Protein AF-0000000080436301 (afdb_homodimer)

Organism: Mucor circinelloides f. circinelloides (strain 1006PhL) (NCBI:txid1220926)

Nearest PDB structures (foldseek):
  4o32-assembly1_A  TM=7.829E-01  e=8.584E-05  Plasmodium falciparum 3D7
  1xw9-assembly3_C  TM=6.840E-01  e=8.956E-04  Drosophila melanogaster
  7bzk-assembly1_B  TM=7.041E-01  e=1.432E-03  Arabidopsis thaliana
  2o85-assembly1_A  TM=6.878E-01  e=1.339E-03  Staphylococcus aureus
  7c3f-assembly4_L  TM=7.065E-01  e=7.147E-03  Arabidopsis thaliana

Structure (mmCIF, N/CA/C/O backbone):
data_AF-0000000080436301-model_v1
#
loop_
_entity.id
_entity.type
_entity.pdbx_description
1 polymer 'Glutaredoxin-like protein'
#
loop_
_atom_site.group_PDB
_atom_site.id
_atom_site.type_symbol
_atom_site.label_atom_id
_atom_site.label_alt_id
_atom_site.label_comp_id
_atom_site.label_asym_id
_atom_site.label_entity_id
_atom_site.label_seq_id
_atom_site.pdbx_PDB_ins_code
_atom_site.Cartn_x
_atom_site.Cartn_y
_atom_site.Cartn_z
_atom_site.occupancy
_atom_site.B_iso_or_equiv
_atom_site.auth_seq_id
_atom_site.auth_comp_id
_atom_site.auth_asym_id
_atom_site.auth_atom_id
_atom_site.pdbx_PDB_model_num
ATOM 1 N N . MET A 1 1 ? -0.88 -33.781 -21.375 1 46.75 1 MET A N 1
ATOM 2 C CA . MET A 1 1 ? -0.543 -32.438 -21.828 1 46.75 1 MET A CA 1
ATOM 3 C C . MET A 1 1 ? 0.581 -31.828 -20.984 1 46.75 1 MET A C 1
ATOM 5 O O . MET A 1 1 ? 0.568 -31.938 -19.766 1 46.75 1 MET A O 1
ATOM 9 N N . ALA A 1 2 ? 1.812 -31.609 -21.328 1 56.5 2 ALA A N 1
ATOM 10 C CA . ALA A 1 2 ? 3.004 -31.234 -20.578 1 56.5 2 ALA A CA 1
ATOM 11 C C . ALA A 1 2 ? 2.762 -29.953 -19.766 1 56.5 2 ALA A C 1
ATOM 13 O O . ALA A 1 2 ? 2.43 -28.906 -20.328 1 56.5 2 ALA A O 1
ATOM 14 N N . THR A 1 3 ? 2.279 -30.047 -18.562 1 76 3 THR A N 1
ATOM 15 C CA . THR A 1 3 ? 1.944 -28.859 -17.797 1 76 3 THR A CA 1
ATOM 16 C C . THR A 1 3 ? 3.172 -27.969 -17.609 1 76 3 THR A C 1
ATOM 18 O O . THR A 1 3 ? 4.285 -28.469 -17.438 1 76 3 THR A O 1
ATOM 21 N N . ARG A 1 4 ? 3.084 -26.828 -18.234 1 88.88 4 ARG A N 1
ATOM 22 C CA . ARG A 1 4 ? 4.168 -25.859 -18.125 1 88.88 4 ARG A CA 1
ATOM 23 C C . ARG A 1 4 ? 4.512 -25.594 -16.656 1 88.88 4 ARG A C 1
ATOM 25 O O . ARG A 1 4 ? 3.621 -25.547 -15.805 1 88.88 4 ARG A O 1
ATOM 32 N N . LYS A 1 5 ? 5.781 -25.625 -16.453 1 93.81 5 LYS A N 1
ATOM 33 C CA . LYS A 1 5 ? 6.227 -25.359 -15.086 1 93.81 5 LYS A CA 1
ATOM 34 C C . LYS A 1 5 ? 5.887 -23.938 -14.656 1 93.81 5 LYS A C 1
ATOM 36 O O . LYS A 1 5 ? 6.094 -22.984 -15.414 1 93.81 5 LYS A O 1
ATOM 41 N N . VAL A 1 6 ? 5.352 -23.781 -13.523 1 97.38 6 VAL A N 1
ATOM 42 C CA . VAL A 1 6 ? 4.965 -22.484 -12.977 1 97.38 6 VAL A CA 1
ATOM 43 C C . VAL A 1 6 ? 5.898 -22.109 -11.82 1 97.38 6 VAL A C 1
ATOM 45 O O . VAL A 1 6 ? 6.121 -22.922 -10.914 1 97.38 6 VAL A O 1
ATOM 48 N N . ALA A 1 7 ? 6.488 -20.953 -11.898 1 98.44 7 ALA A N 1
ATOM 49 C CA . ALA A 1 7 ? 7.289 -20.375 -10.82 1 98.44 7 ALA A CA 1
ATOM 50 C C . ALA A 1 7 ? 6.711 -19.031 -10.367 1 98.44 7 ALA A C 1
ATOM 52 O O . ALA A 1 7 ? 6.504 -18.141 -11.188 1 98.44 7 ALA A O 1
ATOM 53 N N . LEU A 1 8 ? 6.477 -18.938 -9.062 1 98.5 8 LEU A N 1
ATOM 54 C CA . LEU A 1 8 ? 5.926 -17.703 -8.516 1 98.5 8 LEU A CA 1
ATOM 55 C C . LEU A 1 8 ? 6.973 -16.969 -7.684 1 98.5 8 LEU A C 1
ATOM 57 O O . LEU A 1 8 ? 7.77 -17.594 -6.98 1 98.5 8 LEU A O 1
ATOM 61 N N . THR A 1 9 ? 7.004 -15.695 -7.828 1 98.62 9 THR A N 1
ATOM 62 C CA . THR A 1 9 ? 7.781 -14.82 -6.961 1 98.62 9 THR A CA 1
ATOM 63 C C . THR A 1 9 ? 6.875 -13.812 -6.254 1 98.62 9 THR A C 1
ATOM 65 O O . THR A 1 9 ? 6.188 -13.023 -6.906 1 98.62 9 THR A O 1
ATOM 68 N N . LEU A 1 10 ? 6.887 -13.914 -4.977 1 98.44 10 LEU A N 1
ATOM 69 C CA . LEU A 1 10 ? 6.117 -12.977 -4.164 1 98.44 10 LEU A CA 1
ATOM 70 C C . LEU A 1 10 ? 7.02 -11.883 -3.594 1 98.44 10 LEU A C 1
ATOM 72 O O . LEU A 1 10 ? 7.957 -12.18 -2.85 1 98.44 10 LEU A O 1
ATOM 76 N N . PHE A 1 11 ? 6.816 -10.711 -4.023 1 98 11 PHE A N 1
ATOM 77 C CA . PHE A 1 11 ? 7.41 -9.555 -3.361 1 98 11 PHE A CA 1
ATOM 78 C C . PHE A 1 11 ? 6.582 -9.141 -2.152 1 98 11 PHE A C 1
ATOM 80 O O . PHE A 1 11 ? 5.418 -8.758 -2.293 1 98 11 PHE A O 1
ATOM 87 N N . SER A 1 12 ? 7.184 -9.227 -1.041 1 95.94 12 SER A N 1
ATOM 88 C CA . SER A 1 12 ? 6.445 -9.125 0.214 1 95.94 12 SER A CA 1
ATOM 89 C C . SER A 1 12 ? 7.203 -8.281 1.234 1 95.94 12 SER A C 1
ATOM 91 O O . SER A 1 12 ? 8.258 -7.727 0.926 1 95.94 12 SER A O 1
ATOM 93 N N . SER A 1 13 ? 6.5 -8.062 2.346 1 91.06 13 SER A N 1
ATOM 94 C CA . SER A 1 13 ? 7.07 -7.402 3.516 1 91.06 13 SER A CA 1
ATOM 95 C C . SER A 1 13 ? 6.648 -8.102 4.805 1 91.06 13 SER A C 1
ATOM 97 O O . SER A 1 13 ? 5.492 -8.5 4.949 1 91.06 13 SER A O 1
ATOM 99 N N . SER A 1 14 ? 7.598 -8.219 5.742 1 87.75 14 SER A N 1
ATOM 100 C CA . SER A 1 14 ? 7.297 -8.867 7.016 1 87.75 14 SER A CA 1
ATOM 101 C C . SER A 1 14 ? 6.441 -7.969 7.902 1 87.75 14 SER A C 1
ATOM 103 O O . SER A 1 14 ? 5.852 -8.43 8.883 1 87.75 14 SER A O 1
ATOM 105 N N . THR A 1 15 ? 6.32 -6.773 7.512 1 83.5 15 THR A N 1
ATOM 106 C CA . THR A 1 15 ? 5.648 -5.801 8.367 1 83.5 15 THR A CA 1
ATOM 107 C C . THR A 1 15 ? 4.309 -5.387 7.77 1 83.5 15 THR A C 1
ATOM 109 O O . THR A 1 15 ? 3.799 -4.305 8.062 1 83.5 15 THR A O 1
ATOM 112 N N . CYS A 1 16 ? 3.797 -6.137 6.891 1 88.5 16 CYS A N 1
ATOM 113 C CA . CYS A 1 16 ? 2.521 -5.812 6.266 1 88.5 16 CYS A CA 1
ATOM 114 C C . CYS A 1 16 ? 1.543 -6.973 6.383 1 88.5 16 CYS A C 1
ATOM 116 O O . CYS A 1 16 ? 1.87 -8.102 6.02 1 88.5 16 CYS A O 1
ATOM 118 N N . SER A 1 17 ? 0.333 -6.73 6.805 1 88.62 17 SER A N 1
ATOM 119 C CA . SER A 1 17 ? -0.675 -7.766 7.02 1 88.62 17 SER A CA 1
ATOM 120 C C . SER A 1 17 ? -1.177 -8.336 5.695 1 88.62 17 SER A C 1
ATOM 122 O O . SER A 1 17 ? -1.439 -9.531 5.59 1 88.62 17 SER A O 1
ATOM 124 N N . LEU A 1 18 ? -1.376 -7.488 4.691 1 90.81 18 LEU A N 1
ATOM 125 C CA . LEU A 1 18 ? -1.787 -7.953 3.371 1 90.81 18 LEU A CA 1
ATOM 126 C C . LEU A 1 18 ? -0.781 -8.953 2.809 1 90.81 18 LEU A C 1
ATOM 128 O O . LEU A 1 18 ? -1.164 -9.906 2.135 1 90.81 18 LEU A O 1
ATOM 132 N N . CYS A 1 19 ? 0.434 -8.648 3.096 1 94.94 19 CYS A N 1
ATOM 133 C CA . CYS A 1 19 ? 1.491 -9.547 2.641 1 94.94 19 CYS A CA 1
ATOM 134 C C . CYS A 1 19 ? 1.397 -10.898 3.338 1 94.94 19 CYS A C 1
ATOM 136 O O . CYS A 1 19 ? 1.582 -11.938 2.709 1 94.94 19 CYS A O 1
ATOM 138 N N . THR A 1 20 ? 1.163 -10.891 4.598 1 94.38 20 THR A N 1
ATOM 139 C CA . THR A 1 20 ? 0.99 -12.125 5.348 1 94.38 20 THR A CA 1
ATOM 140 C C . THR A 1 20 ? -0.183 -12.938 4.797 1 94.38 20 THR A C 1
ATOM 142 O O . THR A 1 20 ? -0.055 -14.133 4.551 1 94.38 20 THR A O 1
ATOM 145 N N . THR A 1 21 ? -1.222 -12.266 4.574 1 94.94 21 THR A N 1
ATOM 146 C CA . THR A 1 21 ? -2.412 -12.922 4.039 1 94.94 21 THR A CA 1
ATOM 147 C C . THR A 1 21 ? -2.139 -13.484 2.648 1 94.94 21 THR A C 1
ATOM 149 O O . THR A 1 21 ? -2.518 -14.617 2.35 1 94.94 21 THR A O 1
ATOM 152 N N . ALA A 1 22 ? -1.509 -12.68 1.85 1 97 22 ALA A N 1
ATOM 153 C CA . ALA A 1 22 ? -1.176 -13.117 0.498 1 97 22 ALA A CA 1
ATOM 154 C C . ALA A 1 22 ? -0.327 -14.383 0.527 1 97 22 ALA A C 1
ATOM 156 O O . ALA A 1 22 ? -0.599 -15.344 -0.205 1 97 22 ALA A O 1
ATOM 157 N N . ARG A 1 23 ? 0.663 -14.359 1.379 1 97.56 23 ARG A N 1
ATOM 158 C CA . ARG A 1 23 ? 1.529 -15.523 1.504 1 97.56 23 ARG A CA 1
ATOM 159 C C . ARG A 1 23 ? 0.732 -16.75 1.922 1 97.56 23 ARG A C 1
ATOM 161 O O . ARG A 1 23 ? 0.913 -17.844 1.36 1 97.56 23 ARG A O 1
ATOM 168 N N . GLU A 1 24 ? -0.118 -16.609 2.84 1 98 24 GLU A N 1
ATOM 169 C CA . GLU A 1 24 ? -0.949 -17.719 3.307 1 98 2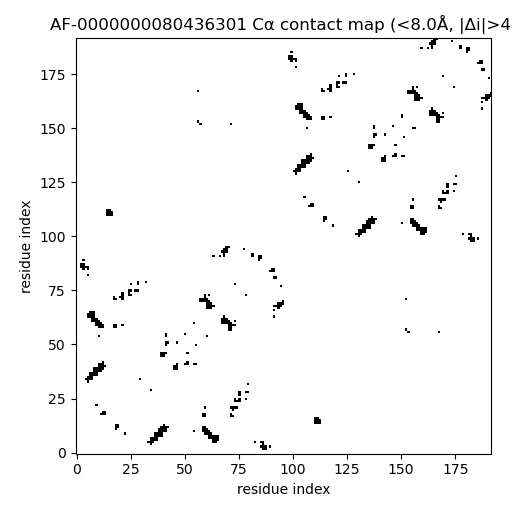4 GLU A CA 1
ATOM 170 C C . GLU A 1 24 ? -1.825 -18.266 2.184 1 98 24 GLU A C 1
ATOM 172 O O . GLU A 1 24 ? -1.957 -19.469 2.027 1 98 24 GLU A O 1
ATOM 177 N N . ASN A 1 25 ? -2.426 -17.359 1.439 1 98.25 25 ASN A N 1
ATOM 178 C CA . ASN A 1 25 ? -3.248 -17.766 0.307 1 98.25 25 ASN A CA 1
ATOM 179 C C . ASN A 1 25 ? -2.439 -18.562 -0.718 1 98.25 25 ASN A C 1
ATOM 181 O O . ASN A 1 25 ? -2.904 -19.578 -1.228 1 98.25 25 ASN A O 1
ATOM 185 N N . ILE A 1 26 ? -1.287 -18.094 -1.017 1 98.56 26 ILE A N 1
ATOM 186 C CA . ILE A 1 26 ? -0.432 -18.734 -2.006 1 98.56 26 ILE A CA 1
ATOM 187 C C . ILE A 1 26 ? -0.062 -20.141 -1.53 1 98.56 26 ILE A C 1
ATOM 189 O O . ILE A 1 26 ? -0.088 -21.094 -2.312 1 98.56 26 ILE A O 1
ATOM 193 N N . LEU A 1 27 ? 0.244 -20.266 -0.274 1 98.44 27 LEU A N 1
ATOM 194 C CA . LEU A 1 27 ? 0.614 -21.562 0.286 1 98.44 27 LEU A CA 1
ATOM 195 C C . LEU A 1 27 ? -0.565 -22.516 0.251 1 98.44 27 LEU A C 1
ATOM 197 O O . LEU A 1 27 ? -0.387 -23.719 0.006 1 98.44 27 LEU A O 1
ATOM 201 N N . ARG A 1 28 ? -1.698 -22 0.465 1 98.5 28 ARG A N 1
ATOM 202 C CA . ARG A 1 28 ? -2.887 -22.844 0.357 1 98.5 28 ARG A CA 1
ATOM 203 C C . ARG A 1 28 ? -3.09 -23.312 -1.076 1 98.5 28 ARG A C 1
ATOM 205 O O . ARG A 1 28 ? -3.463 -24.469 -1.303 1 98.5 28 ARG A O 1
ATOM 212 N N . VAL A 1 29 ? -2.898 -22.422 -1.994 1 98.38 29 VAL A N 1
ATOM 213 C CA . VAL A 1 29 ? -3.021 -22.781 -3.404 1 98.38 29 VAL A CA 1
ATOM 214 C C . VAL A 1 29 ? -1.988 -23.844 -3.762 1 98.38 29 VAL A C 1
ATOM 216 O O . VAL A 1 29 ? -2.268 -24.75 -4.551 1 98.38 29 VAL A O 1
ATOM 219 N N . GLN A 1 30 ? -0.812 -23.688 -3.152 1 97.81 30 GLN A N 1
ATOM 220 C CA . GLN A 1 30 ? 0.275 -24.625 -3.432 1 97.81 30 GLN A CA 1
ATOM 221 C C . GLN A 1 30 ? -0.121 -26.047 -3.07 1 97.81 30 GLN A C 1
ATOM 223 O O . GLN A 1 30 ? 0.417 -27 -3.629 1 97.81 30 GLN A O 1
ATOM 228 N N . GLN A 1 31 ? -1.076 -26.219 -2.236 1 97.56 31 GLN A N 1
ATOM 229 C CA . GLN A 1 31 ? -1.581 -27.531 -1.846 1 97.56 31 GLN A CA 1
ATOM 230 C C . GLN A 1 31 ? -2.506 -28.109 -2.916 1 97.56 31 GLN A C 1
ATOM 232 O O . GLN A 1 31 ? -2.775 -29.312 -2.93 1 97.56 31 GLN A O 1
ATOM 237 N N . LYS A 1 32 ? -2.957 -27.297 -3.781 1 96.38 32 LYS A N 1
ATOM 238 C CA . LYS A 1 32 ? -3.943 -27.703 -4.781 1 96.38 32 LYS A CA 1
ATOM 239 C C . LYS A 1 32 ? -3.299 -27.859 -6.156 1 96.38 32 LYS A C 1
ATOM 241 O O . LYS A 1 32 ? -3.707 -28.703 -6.945 1 96.38 32 LYS A O 1
ATOM 246 N N . VAL A 1 33 ? -2.375 -26.938 -6.434 1 95.44 33 VAL A N 1
ATOM 247 C CA . VAL A 1 33 ? -1.686 -26.938 -7.719 1 95.44 33 VAL A CA 1
ATOM 248 C C . VAL A 1 33 ? -0.184 -26.766 -7.5 1 95.44 33 VAL A C 1
ATOM 250 O O . VAL A 1 33 ? 0.243 -25.938 -6.688 1 95.44 33 VAL A O 1
ATOM 253 N N . PRO A 1 34 ? 0.594 -27.484 -8.219 1 94.69 34 PRO A N 1
ATOM 254 C CA . PRO A 1 34 ? 2.045 -27.453 -8.016 1 94.69 34 PRO A CA 1
ATOM 255 C C . PRO A 1 34 ? 2.699 -26.219 -8.625 1 94.69 34 PRO A C 1
ATOM 257 O O . PRO A 1 34 ? 2.355 -25.828 -9.742 1 94.69 34 PRO A O 1
ATOM 260 N N . PHE A 1 35 ? 3.609 -25.609 -7.906 1 98 35 PHE A N 1
ATOM 261 C CA . PHE A 1 35 ? 4.48 -24.547 -8.391 1 98 35 PHE A CA 1
ATOM 262 C C . PHE A 1 35 ? 5.617 -24.297 -7.406 1 98 35 PHE A C 1
ATOM 264 O O . PHE A 1 35 ? 5.547 -24.703 -6.246 1 98 35 PHE A O 1
ATOM 271 N N . SER A 1 36 ? 6.691 -23.703 -7.926 1 98.19 36 SER A N 1
ATOM 272 C CA . SER A 1 36 ? 7.738 -23.203 -7.035 1 98.19 36 SER A CA 1
ATOM 273 C C . SER A 1 36 ? 7.441 -21.797 -6.551 1 98.19 36 SER A C 1
ATOM 275 O O . SER A 1 36 ? 6.77 -21.031 -7.242 1 98.19 36 SER A O 1
ATOM 277 N N . LEU A 1 37 ? 7.883 -21.516 -5.348 1 98.56 37 LEU A N 1
ATOM 278 C CA . LEU A 1 37 ? 7.629 -20.203 -4.754 1 98.56 37 LEU A CA 1
ATOM 279 C C . LEU A 1 37 ? 8.914 -19.609 -4.191 1 98.56 37 LEU A C 1
ATOM 281 O O . LEU A 1 37 ? 9.641 -20.281 -3.451 1 98.56 37 LEU A O 1
ATOM 285 N N . LYS A 1 38 ? 9.18 -18.453 -4.617 1 98.19 38 LYS A N 1
ATOM 286 C CA . LYS A 1 38 ? 10.203 -17.609 -4.023 1 98.19 38 LYS A CA 1
ATOM 287 C C . LYS A 1 38 ? 9.586 -16.375 -3.373 1 98.19 38 LYS A C 1
ATOM 289 O O . LYS A 1 38 ? 8.711 -15.727 -3.953 1 98.19 38 LYS A O 1
ATOM 294 N N . VAL A 1 39 ? 10 -16.062 -2.145 1 97.75 39 VAL A N 1
ATOM 295 C CA . VAL A 1 39 ? 9.508 -14.883 -1.447 1 97.75 39 VAL A CA 1
ATOM 296 C C . VAL A 1 39 ? 10.656 -13.891 -1.231 1 97.75 39 VAL A C 1
ATOM 298 O O . VAL A 1 39 ? 11.703 -14.258 -0.698 1 97.75 39 VAL A O 1
ATOM 301 N N . LEU A 1 40 ? 10.438 -12.758 -1.71 1 97.19 40 LEU A N 1
ATOM 302 C CA . LEU A 1 40 ? 11.422 -11.703 -1.541 1 97.19 40 LEU A CA 1
ATOM 303 C C . LEU A 1 40 ? 10.875 -10.586 -0.66 1 97.19 40 LEU A C 1
ATOM 305 O O . LEU A 1 40 ? 9.812 -10.023 -0.946 1 97.19 40 LEU A O 1
ATOM 309 N N . ASP A 1 41 ? 11.602 -10.328 0.381 1 96.38 41 ASP A N 1
ATOM 310 C CA . ASP A 1 41 ? 11.266 -9.18 1.218 1 96.38 41 ASP A CA 1
ATOM 311 C C . ASP A 1 41 ? 11.789 -7.883 0.606 1 96.38 41 ASP A C 1
ATOM 313 O O . ASP A 1 41 ? 12.992 -7.738 0.393 1 96.38 41 ASP A O 1
ATOM 317 N N . ILE A 1 42 ? 10.938 -6.969 0.396 1 94.44 42 ILE A N 1
ATOM 318 C CA . ILE A 1 42 ? 11.266 -5.766 -0.358 1 94.44 42 ILE A CA 1
ATOM 319 C C . ILE A 1 42 ? 12.258 -4.918 0.434 1 94.44 42 ILE A C 1
ATOM 321 O O . ILE A 1 42 ? 12.922 -4.039 -0.126 1 94.44 42 ILE A O 1
ATOM 325 N N . HIS A 1 43 ? 12.375 -5.152 1.801 1 91.56 43 HIS A N 1
ATOM 326 C CA . HIS A 1 43 ? 13.234 -4.328 2.637 1 91.56 43 HIS A CA 1
ATOM 327 C C . HIS A 1 43 ? 14.594 -4.988 2.844 1 91.56 43 HIS A C 1
ATOM 329 O O . HIS A 1 43 ? 15.492 -4.398 3.457 1 91.56 43 HIS A O 1
ATOM 335 N N . LYS A 1 44 ? 14.727 -6.164 2.322 1 94.12 44 LYS A N 1
ATOM 336 C CA . LYS A 1 44 ? 15.969 -6.898 2.543 1 94.12 44 LYS A CA 1
ATOM 337 C C . LYS A 1 44 ? 16.859 -6.871 1.298 1 94.12 44 LYS A C 1
ATOM 339 O O . LYS A 1 44 ? 16.359 -6.66 0.187 1 94.12 44 LYS A O 1
ATOM 344 N N . GLU A 1 45 ? 18.062 -7.184 1.507 1 92.88 45 GLU A N 1
ATOM 345 C CA . GLU A 1 45 ? 19.062 -7.129 0.445 1 92.88 45 GLU A CA 1
ATOM 346 C C . GLU A 1 45 ? 18.797 -8.188 -0.62 1 92.88 45 GLU A C 1
ATOM 348 O O . GLU A 1 45 ? 19.234 -8.039 -1.769 1 92.88 45 GLU A O 1
ATOM 353 N N . GLU A 1 46 ? 18.094 -9.172 -0.264 1 92.88 46 GLU A N 1
ATOM 354 C CA . GLU A 1 46 ? 17.812 -10.25 -1.207 1 92.88 46 GLU A CA 1
ATOM 355 C C . GLU A 1 46 ? 16.922 -9.766 -2.348 1 92.88 46 GLU A C 1
ATOM 357 O O . GLU A 1 46 ? 16.875 -10.383 -3.416 1 92.88 46 GLU A O 1
ATOM 362 N N . CYS A 1 47 ? 16.203 -8.727 -2.17 1 94.5 47 CYS A N 1
ATOM 363 C CA . CYS A 1 47 ? 15.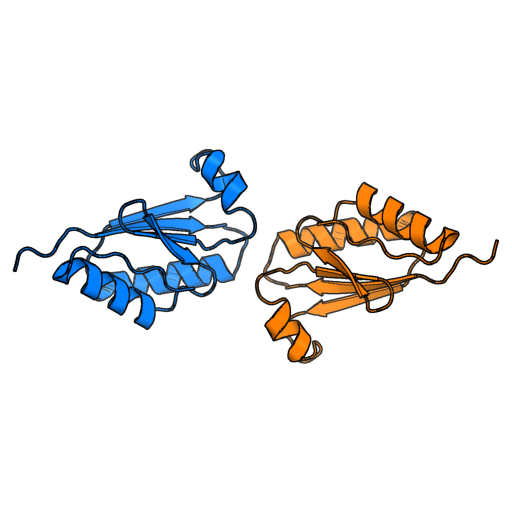375 -8.148 -3.221 1 94.5 47 CYS A CA 1
ATOM 364 C C . CYS A 1 47 ? 16.156 -7.117 -4.031 1 94.5 47 CYS A C 1
ATOM 366 O O . CYS A 1 47 ? 16.688 -6.156 -3.477 1 94.5 47 CYS A O 1
ATOM 368 N N . PRO A 1 48 ? 16.188 -7.379 -5.297 1 95 48 PRO A N 1
ATOM 369 C CA . PRO A 1 48 ? 16.859 -6.391 -6.141 1 95 48 PRO A CA 1
ATOM 370 C C . PRO A 1 48 ? 16.266 -4.988 -5.996 1 95 48 PRO A C 1
ATOM 372 O O . PRO A 1 48 ? 15.055 -4.84 -5.863 1 95 48 PRO A O 1
ATOM 375 N N . LYS A 1 49 ? 17.125 -3.959 -6.031 1 94.62 49 LYS A N 1
ATOM 376 C CA . LYS A 1 49 ? 16.75 -2.564 -5.816 1 94.62 49 LYS A CA 1
ATOM 377 C C . LYS A 1 49 ? 15.664 -2.127 -6.797 1 94.62 49 LYS A C 1
ATOM 379 O O . LYS A 1 49 ? 14.766 -1.368 -6.434 1 94.62 49 LYS A O 1
ATOM 384 N N . GLU A 1 50 ? 15.789 -2.598 -7.965 1 95.31 50 GLU A N 1
ATOM 385 C CA . GLU A 1 50 ? 14.82 -2.232 -9 1 95.31 50 GLU A CA 1
ATOM 386 C C . GLU A 1 50 ? 13.406 -2.631 -8.594 1 95.31 50 GLU A C 1
ATOM 388 O O . GLU A 1 50 ? 12.453 -1.889 -8.844 1 95.31 50 GLU A O 1
ATOM 393 N N . PHE A 1 51 ? 13.219 -3.773 -7.992 1 94.75 51 PHE A N 1
ATOM 394 C CA . PHE A 1 51 ? 11.906 -4.246 -7.559 1 94.75 51 PHE A CA 1
ATOM 395 C C . PHE A 1 51 ? 11.453 -3.512 -6.305 1 94.75 51 PHE A C 1
ATOM 397 O O . PHE A 1 51 ? 10.266 -3.219 -6.148 1 94.75 51 PHE A O 1
ATOM 404 N N . ARG A 1 52 ? 12.438 -3.25 -5.496 1 93.94 52 ARG A N 1
ATOM 405 C CA . ARG A 1 52 ? 12.109 -2.488 -4.293 1 93.94 52 ARG A CA 1
ATOM 406 C C . ARG A 1 52 ? 11.484 -1.146 -4.645 1 93.94 52 ARG A C 1
ATOM 408 O O . ARG A 1 52 ? 10.414 -0.802 -4.137 1 93.94 52 ARG A O 1
ATOM 415 N N . ASP A 1 53 ? 12.172 -0.445 -5.52 1 93.31 53 ASP A N 1
ATOM 416 C CA . ASP A 1 53 ? 11.695 0.877 -5.91 1 93.31 53 ASP A CA 1
ATOM 417 C C . ASP A 1 53 ? 10.328 0.79 -6.586 1 93.31 53 ASP A C 1
ATOM 419 O O . ASP A 1 53 ? 9.469 1.645 -6.363 1 93.31 53 ASP A O 1
ATOM 423 N N . LYS A 1 54 ? 10.141 -0.254 -7.273 1 95.38 54 LYS A N 1
ATOM 424 C CA . LYS A 1 54 ? 8.93 -0.412 -8.07 1 95.38 54 LYS A CA 1
ATOM 425 C C . LYS A 1 54 ? 7.75 -0.851 -7.207 1 95.38 54 LYS A C 1
ATOM 427 O O . LYS A 1 54 ? 6.617 -0.416 -7.422 1 95.38 54 LYS A O 1
ATOM 432 N N . TYR A 1 55 ? 8.031 -1.657 -6.164 1 95.94 55 TYR A N 1
ATOM 433 C CA . TYR A 1 55 ? 6.93 -2.363 -5.52 1 95.94 55 TYR A CA 1
ATOM 434 C C . TYR A 1 55 ? 6.777 -1.925 -4.066 1 95.94 55 TYR A C 1
ATOM 436 O O . TYR A 1 55 ? 5.895 -2.412 -3.354 1 95.94 55 TYR A O 1
ATOM 444 N N . ILE A 1 56 ? 7.492 -0.934 -3.652 1 91.69 56 ILE A N 1
ATOM 445 C CA . ILE A 1 56 ? 7.594 -0.584 -2.24 1 91.69 56 ILE A CA 1
ATOM 446 C C . ILE A 1 56 ? 6.219 -0.179 -1.709 1 91.69 56 ILE A C 1
ATOM 448 O O . ILE A 1 56 ? 5.898 -0.435 -0.547 1 91.69 56 ILE A O 1
ATOM 452 N 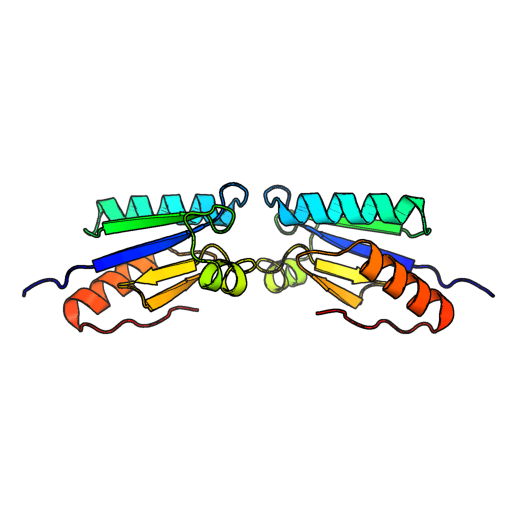N . PHE A 1 57 ? 5.375 0.281 -2.531 1 91.88 57 PHE A N 1
ATOM 453 C CA . PHE A 1 57 ? 4.086 0.756 -2.043 1 91.88 57 PHE A CA 1
ATOM 454 C C . PHE A 1 57 ? 2.967 -0.18 -2.475 1 91.88 57 PHE A C 1
ATOM 456 O O . PHE A 1 57 ? 1.819 -0.021 -2.053 1 91.88 57 PHE A O 1
ATOM 463 N N . ASP A 1 58 ? 3.352 -1.225 -3.221 1 94.06 58 ASP A N 1
ATOM 464 C CA . ASP A 1 58 ? 2.299 -2.006 -3.863 1 94.06 58 ASP A CA 1
ATOM 465 C C . ASP A 1 58 ? 2.266 -3.432 -3.32 1 94.06 58 ASP A C 1
ATOM 467 O O . ASP A 1 58 ? 1.376 -4.215 -3.666 1 94.06 58 ASP A O 1
ATOM 471 N N . VAL A 1 59 ? 3.172 -3.75 -2.467 1 94.56 59 VAL A N 1
ATOM 472 C CA . VAL A 1 59 ? 3.232 -5.117 -1.958 1 94.56 59 VAL A CA 1
ATOM 473 C C . VAL A 1 59 ? 1.961 -5.434 -1.175 1 94.56 59 VAL A C 1
ATOM 475 O O . VAL A 1 59 ? 1.371 -4.547 -0.552 1 94.56 59 VAL A O 1
ATOM 478 N N . PRO A 1 60 ? 1.614 -6.695 -1.322 1 96.81 60 PRO A N 1
ATOM 479 C CA . PRO A 1 60 ? 2.248 -7.832 -1.999 1 96.81 60 PRO A CA 1
ATOM 480 C C . PRO A 1 60 ? 2.094 -7.773 -3.518 1 96.81 60 PRO A C 1
ATOM 482 O O . PRO A 1 60 ? 1.045 -7.363 -4.02 1 96.81 60 PRO A O 1
ATOM 485 N N . VAL A 1 61 ? 3.168 -8.18 -4.223 1 97.94 61 VAL A N 1
ATOM 486 C CA . VAL A 1 61 ? 3.172 -8.289 -5.676 1 97.94 61 VAL A CA 1
ATOM 487 C C . VAL A 1 61 ? 3.572 -9.703 -6.09 1 97.94 61 VAL A C 1
ATOM 489 O O . VAL A 1 61 ? 4.496 -10.281 -5.516 1 97.94 61 VAL A O 1
ATOM 492 N N . LEU A 1 62 ? 2.881 -10.219 -7.047 1 98.56 62 LEU A N 1
ATOM 493 C CA . LEU A 1 62 ? 3.121 -11.594 -7.465 1 98.56 62 LEU A CA 1
ATOM 494 C C . LEU A 1 62 ? 3.512 -11.656 -8.938 1 98.56 62 LEU A C 1
ATOM 496 O O . LEU A 1 62 ? 2.812 -11.102 -9.797 1 98.56 62 LEU A O 1
ATOM 500 N N . HIS A 1 63 ? 4.574 -12.266 -9.172 1 98.38 63 HIS A N 1
ATOM 501 C CA . HIS A 1 63 ? 5.016 -12.594 -10.523 1 98.38 63 HIS A CA 1
ATOM 502 C C . HIS A 1 63 ? 4.797 -14.07 -10.828 1 98.38 63 HIS A C 1
ATOM 504 O O . HIS A 1 63 ? 4.898 -14.914 -9.938 1 98.38 63 HIS A O 1
ATOM 510 N N . MET A 1 64 ? 4.52 -14.344 -12.023 1 98.19 64 MET A N 1
ATOM 511 C CA . MET A 1 64 ? 4.52 -15.695 -12.555 1 98.19 64 MET A CA 1
ATOM 512 C C . MET A 1 64 ? 5.527 -15.836 -13.688 1 98.19 64 MET A C 1
ATOM 514 O O . MET A 1 64 ? 5.445 -15.125 -14.688 1 98.19 64 MET A O 1
ATOM 518 N N . ASN A 1 65 ? 6.531 -16.703 -13.422 1 97.5 65 ASN A N 1
ATOM 519 C CA . ASN A 1 65 ? 7.609 -16.891 -14.391 1 97.5 65 ASN A CA 1
ATOM 520 C C . ASN A 1 65 ? 8.234 -15.555 -14.789 1 97.5 65 ASN A C 1
ATOM 522 O O . ASN A 1 65 ? 8.398 -15.266 -15.977 1 97.5 65 ASN A O 1
ATOM 526 N N . ASP A 1 66 ? 8.461 -14.742 -13.812 1 96.56 66 ASP A N 1
ATOM 527 C CA . ASP A 1 66 ? 9.227 -13.5 -13.875 1 96.56 66 ASP A CA 1
ATOM 528 C C . ASP A 1 66 ? 8.422 -12.391 -14.539 1 96.56 66 ASP A C 1
ATOM 530 O O . ASP A 1 66 ? 8.984 -11.359 -14.93 1 96.56 66 ASP A O 1
ATOM 534 N N . LYS A 1 67 ? 7.133 -12.617 -14.641 1 96.94 67 LYS A N 1
ATOM 535 C CA . LYS A 1 67 ? 6.242 -11.594 -15.18 1 96.94 67 LYS A CA 1
ATOM 536 C C . LYS A 1 67 ? 5.18 -11.195 -14.156 1 96.94 67 LYS A C 1
ATOM 538 O O . LYS A 1 67 ? 4.645 -12.047 -13.445 1 96.94 67 LYS A O 1
ATOM 543 N N . PHE A 1 68 ? 4.906 -9.945 -14.18 1 97.81 68 PHE A N 1
ATOM 544 C CA . PHE A 1 68 ? 3.875 -9.445 -13.273 1 97.81 68 PHE A CA 1
ATOM 545 C C . PHE A 1 68 ? 2.553 -10.164 -13.516 1 97.81 68 PHE A C 1
ATOM 547 O O . PHE A 1 68 ? 2.115 -10.312 -14.656 1 97.81 68 PHE A O 1
ATOM 554 N N . LEU A 1 69 ? 1.917 -10.586 -12.383 1 98.19 69 LEU A N 1
ATOM 555 C CA . LEU A 1 69 ? 0.633 -11.273 -12.477 1 98.19 69 LEU A CA 1
ATOM 556 C C . LEU A 1 69 ? -0.462 -10.484 -11.773 1 98.19 69 LEU A C 1
ATOM 558 O O . LEU A 1 69 ? -1.479 -10.141 -12.383 1 98.19 69 LEU A O 1
ATOM 562 N N . MET A 1 70 ? -0.296 -10.234 -10.469 1 97.88 70 MET A N 1
ATOM 563 C CA . MET A 1 70 ? -1.272 -9.492 -9.672 1 97.88 70 MET A CA 1
ATOM 564 C C . MET A 1 70 ? -0.635 -8.938 -8.406 1 97.88 70 MET A C 1
ATOM 566 O O . MET A 1 70 ? 0.531 -9.211 -8.117 1 97.88 70 MET A O 1
ATOM 570 N N . GLN A 1 71 ? -1.443 -8.039 -7.68 1 96.94 71 GLN A N 1
ATOM 571 C CA . GLN A 1 71 ? -0.92 -7.426 -6.465 1 96.94 71 GLN A CA 1
ATOM 572 C C . GLN A 1 71 ? -2.033 -7.176 -5.449 1 96.94 71 GLN A C 1
ATOM 574 O O . GLN A 1 71 ? -3.213 -7.363 -5.758 1 96.94 71 GLN A O 1
ATOM 579 N N . HIS A 1 72 ? -1.672 -6.918 -4.199 1 93.88 72 HIS A N 1
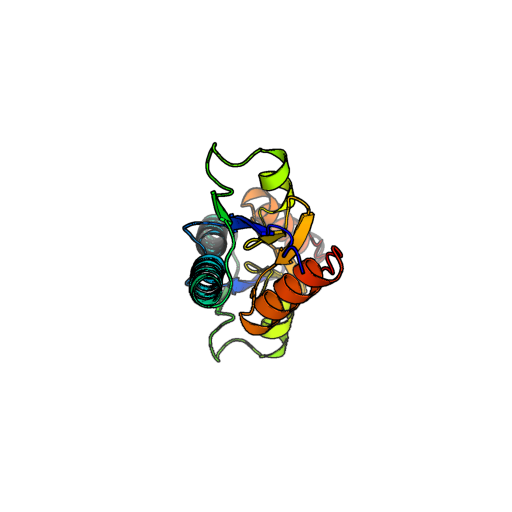ATOM 580 C CA . HIS A 1 72 ? -2.539 -6.535 -3.09 1 93.88 72 HIS A CA 1
ATOM 581 C C . HIS A 1 72 ? -3.285 -7.742 -2.531 1 93.88 72 HIS A C 1
ATOM 583 O O . HIS A 1 72 ? -2.783 -8.43 -1.641 1 93.88 72 HIS A O 1
ATOM 589 N N . ARG A 1 73 ? -4.449 -8.195 -2.791 1 90.56 73 ARG A N 1
ATOM 590 C CA . ARG A 1 73 ? -5.289 -9.203 -2.158 1 90.56 73 ARG A CA 1
ATOM 591 C C . ARG A 1 73 ? -4.914 -10.609 -2.627 1 90.56 73 ARG A C 1
ATOM 593 O O . ARG A 1 73 ? -5.031 -11.57 -1.871 1 90.56 73 ARG A O 1
ATOM 600 N N . ILE A 1 74 ? -4.305 -10.984 -3.609 1 96.25 74 ILE A N 1
ATOM 601 C CA . ILE A 1 74 ? -3.941 -12.258 -4.234 1 96.25 74 ILE A CA 1
ATOM 602 C C . ILE A 1 74 ? -4.93 -13.344 -3.805 1 96.25 74 ILE A C 1
ATOM 604 O O . ILE A 1 74 ? -4.574 -14.242 -3.045 1 96.25 74 ILE A O 1
ATOM 608 N N . PRO A 1 75 ? -6.148 -13.273 -4.398 1 96.94 75 PRO A N 1
ATOM 609 C CA . PRO A 1 75 ? -7.156 -14.273 -4.035 1 96.94 75 PRO A CA 1
ATOM 610 C C . PRO A 1 75 ? -6.801 -15.672 -4.52 1 96.94 75 PRO A C 1
ATOM 612 O O . PRO A 1 75 ? -6.262 -15.836 -5.617 1 96.94 75 PRO A O 1
ATOM 615 N N . GLU A 1 76 ? -7.219 -16.641 -3.734 1 97.81 76 GLU A N 1
ATOM 616 C CA . GLU A 1 76 ? -6.883 -18.031 -4.059 1 97.81 76 GLU A CA 1
ATOM 617 C C . GLU A 1 76 ? -7.473 -18.438 -5.402 1 97.81 76 GLU A C 1
ATOM 619 O O . GLU A 1 76 ? -6.773 -19 -6.254 1 97.81 76 GLU A O 1
ATOM 624 N N . GLU A 1 77 ? -8.727 -18.141 -5.566 1 97 77 GLU A N 1
ATOM 625 C CA . GLU A 1 77 ? -9.422 -18.578 -6.773 1 97 77 GLU A CA 1
ATOM 626 C C . GLU A 1 77 ? -8.82 -17.922 -8.016 1 97 77 GLU A C 1
ATOM 628 O O . GLU A 1 77 ? -8.633 -18.578 -9.039 1 97 77 GLU A O 1
ATOM 633 N N . SER A 1 78 ? -8.539 -16.656 -7.934 1 97.12 78 SER A N 1
ATOM 634 C CA . SER A 1 78 ? -7.926 -15.945 -9.055 1 97.12 78 SER A CA 1
ATOM 635 C C . SER A 1 78 ? -6.555 -16.516 -9.391 1 97.12 78 SER A C 1
ATOM 637 O O . SER A 1 78 ? -6.195 -16.641 -10.562 1 97.12 78 SER A O 1
ATOM 639 N N . LEU A 1 79 ? -5.805 -16.891 -8.375 1 97.81 79 LEU A N 1
ATOM 640 C CA . LEU A 1 79 ? -4.473 -17.438 -8.578 1 97.81 79 LEU A CA 1
ATOM 641 C C . LEU A 1 79 ? -4.551 -18.812 -9.227 1 97.81 79 LEU A C 1
ATOM 643 O O . LEU A 1 79 ? -3.811 -19.109 -10.164 1 97.81 79 LEU A O 1
ATOM 647 N N . ILE A 1 80 ? -5.473 -19.641 -8.773 1 97.19 80 ILE A N 1
ATOM 648 C CA . ILE A 1 80 ? -5.652 -20.984 -9.336 1 97.19 80 ILE A CA 1
ATOM 649 C C . ILE A 1 80 ? -6.02 -20.875 -10.82 1 97.19 80 ILE A C 1
ATOM 651 O O . ILE A 1 80 ? -5.445 -21.562 -11.656 1 97.19 80 ILE A O 1
ATOM 655 N N . GLU A 1 81 ? -6.922 -19.922 -11.055 1 96.62 81 GLU A N 1
ATOM 656 C CA . GLU A 1 81 ? -7.344 -19.719 -12.438 1 96.62 81 GLU A CA 1
ATOM 657 C C . GLU A 1 81 ? -6.18 -19.266 -13.312 1 96.62 81 GLU A C 1
ATOM 659 O O . GLU A 1 81 ? -6.023 -19.719 -14.445 1 96.62 81 GLU A O 1
ATOM 664 N N . ALA A 1 82 ? -5.434 -18.391 -12.82 1 97.06 82 ALA A N 1
ATOM 665 C CA . ALA A 1 82 ? -4.289 -17.859 -13.562 1 97.06 82 ALA A CA 1
ATOM 666 C C . ALA A 1 82 ? -3.275 -18.969 -13.852 1 97.06 82 ALA A C 1
ATOM 668 O O . ALA A 1 82 ? -2.723 -19.047 -14.953 1 97.06 82 ALA A O 1
ATOM 669 N N . ILE A 1 83 ? -3.004 -19.844 -12.859 1 96.75 83 ILE A N 1
ATOM 670 C CA . ILE A 1 83 ? -2.041 -20.922 -13.016 1 96.75 83 ILE A CA 1
ATOM 671 C C . ILE A 1 83 ? -2.543 -21.922 -14.055 1 96.75 83 ILE A C 1
ATOM 673 O O . ILE A 1 83 ? -1.794 -22.312 -14.953 1 96.75 83 ILE A O 1
ATOM 677 N N . LYS A 1 84 ? -3.824 -22.203 -13.961 1 95.06 84 LYS A N 1
ATOM 678 C CA . LYS A 1 84 ? -4.402 -23.156 -14.906 1 95.06 84 LYS A CA 1
ATOM 679 C C . LYS A 1 84 ? -4.359 -22.609 -16.328 1 95.06 84 LYS A C 1
ATOM 681 O O . LYS A 1 84 ? -4.059 -23.344 -17.266 1 95.06 84 LYS A O 1
ATOM 686 N N . LEU A 1 85 ? -4.707 -21.375 -16.438 1 95 85 LEU A N 1
ATOM 687 C CA . LEU A 1 85 ? -4.648 -20.734 -17.75 1 95 85 LEU A CA 1
ATOM 688 C C . LEU A 1 85 ? -3.24 -20.812 -18.328 1 95 85 LEU A C 1
ATOM 690 O O . LEU A 1 85 ? -3.061 -21.141 -19.5 1 95 85 LEU A O 1
ATOM 694 N N . PHE A 1 86 ? -2.27 -20.516 -17.562 1 96.25 86 PHE A N 1
ATOM 695 C CA . PHE A 1 86 ? -0.88 -20.531 -18.016 1 96.25 86 PHE A CA 1
ATOM 696 C C . PHE A 1 86 ? -0.465 -21.953 -18.406 1 96.25 86 PHE A C 1
ATOM 698 O O . PHE A 1 86 ? 0.184 -22.141 -19.438 1 96.25 86 PHE A O 1
ATOM 705 N N . GLU A 1 87 ? -0.86 -22.891 -17.578 1 94.31 87 GLU A N 1
ATOM 706 C CA . GLU A 1 87 ? -0.488 -24.266 -17.844 1 94.31 87 GLU A CA 1
ATOM 707 C C . GLU A 1 87 ? -1.063 -24.75 -19.172 1 94.31 87 GLU A C 1
ATOM 709 O O . GLU A 1 87 ? -0.408 -25.484 -19.922 1 94.31 87 GLU A O 1
ATOM 714 N N . SER A 1 88 ? -2.201 -24.25 -19.453 1 93.56 88 SER A N 1
ATOM 715 C CA . SER A 1 88 ? -2.891 -24.719 -20.656 1 93.56 88 SER A CA 1
ATOM 716 C C . SER A 1 88 ? -2.502 -23.906 -21.875 1 93.56 88 SER A C 1
ATOM 718 O O . SER A 1 88 ? -2.398 -24.453 -22.984 1 93.56 88 SER A O 1
ATOM 720 N N . THR A 1 89 ? -2.244 -22.609 -21.781 1 94.44 89 THR A N 1
ATOM 721 C CA . THR A 1 89 ? -2.123 -21.75 -22.953 1 94.44 89 THR A CA 1
ATOM 722 C C . THR A 1 89 ? -0.723 -21.141 -23.031 1 94.44 89 THR A C 1
ATOM 724 O O . THR A 1 89 ? -0.305 -20.672 -24.094 1 94.44 89 THR A O 1
ATOM 727 N N . GLY A 1 90 ? -0.023 -21.094 -21.844 1 94.25 90 GLY A N 1
ATOM 728 C CA . GLY A 1 90 ? 1.264 -20.422 -21.797 1 94.25 90 GLY A CA 1
ATOM 729 C C . GLY A 1 90 ? 1.143 -18.922 -21.641 1 94.25 90 GLY A C 1
ATOM 730 O O . GLY A 1 90 ? 2.148 -18.203 -21.641 1 94.25 90 GLY A O 1
ATOM 731 N N . LYS A 1 91 ? -0.096 -18.516 -21.531 1 94 91 LYS A N 1
ATOM 732 C CA . LYS A 1 91 ? -0.324 -17.062 -21.438 1 94 91 LYS A CA 1
ATOM 733 C C . LYS A 1 91 ? -0.498 -16.625 -20 1 94 91 LYS A C 1
ATOM 735 O O . LYS A 1 91 ? -1.126 -17.328 -19.203 1 94 91 LYS A O 1
ATOM 740 N N . ILE A 1 92 ? 0.147 -15.492 -19.656 1 95.19 92 ILE A N 1
ATOM 741 C CA . ILE A 1 92 ? -0.036 -14.836 -18.375 1 95.19 92 ILE A CA 1
ATOM 742 C C . ILE A 1 92 ? -0.966 -13.633 -18.531 1 95.19 92 ILE A C 1
ATOM 744 O O . ILE A 1 92 ? -0.647 -12.688 -19.25 1 95.19 92 ILE A O 1
ATOM 748 N N . ASN A 1 93 ? -2.072 -13.711 -17.828 1 92.62 93 ASN A N 1
ATOM 749 C CA . ASN A 1 93 ? -3.043 -12.625 -17.859 1 92.62 93 ASN A CA 1
ATOM 750 C C . ASN A 1 93 ? -3.092 -11.867 -16.547 1 92.62 93 ASN A C 1
ATOM 752 O O . ASN A 1 93 ? -3.715 -12.328 -15.586 1 92.62 93 ASN A O 1
ATOM 756 N N . PRO A 1 94 ? -2.434 -10.633 -16.562 1 90.62 94 PRO A N 1
ATOM 757 C CA . PRO A 1 94 ? -2.441 -9.898 -15.297 1 90.62 94 PRO A CA 1
ATOM 758 C C . PRO A 1 94 ? -3.854 -9.578 -14.812 1 90.62 94 PRO A C 1
ATOM 760 O O . PRO A 1 94 ? -4.742 -9.297 -15.617 1 90.62 94 PRO A O 1
ATOM 763 N N . LYS A 1 95 ? -4.035 -9.883 -13.555 1 72.19 95 LYS A N 1
ATOM 764 C CA . LYS A 1 95 ? -5.336 -9.648 -12.938 1 72.19 95 LYS A CA 1
ATOM 765 C C . LYS A 1 95 ? -5.297 -8.43 -12.023 1 72.19 95 LYS A C 1
ATOM 767 O O . LYS A 1 95 ? -4.535 -8.398 -11.062 1 72.19 95 LYS A O 1
ATOM 772 N N . TYR A 1 96 ? -5.633 -7.141 -12.445 1 63.59 96 TYR A N 1
ATOM 773 C CA . TYR A 1 96 ? -5.668 -5.973 -11.57 1 63.59 96 TYR A CA 1
ATOM 774 C C . TYR A 1 96 ? -7.098 -5.48 -11.383 1 63.59 96 TYR A C 1
ATOM 776 O O . TYR A 1 96 ? -7.953 -5.688 -12.242 1 63.59 96 TYR A O 1
ATOM 784 N N . MET B 1 1 ? -0.549 37.625 11.578 1 46.91 1 MET B N 1
ATOM 785 C CA . MET B 1 1 ? -1.218 37.031 10.43 1 46.91 1 MET B CA 1
ATOM 786 C C . MET B 1 1 ? -2.08 35.844 10.859 1 46.91 1 MET B C 1
ATOM 788 O O . MET B 1 1 ? -1.654 35.031 11.664 1 46.91 1 MET B O 1
ATOM 792 N N . ALA B 1 2 ? -3.381 35.781 10.891 1 56.22 2 ALA B N 1
ATOM 793 C CA . ALA B 1 2 ? -4.301 34.781 11.445 1 56.22 2 ALA B CA 1
ATOM 794 C C . ALA B 1 2 ? -3.994 33.375 10.922 1 56.22 2 ALA B C 1
ATOM 796 O O . ALA B 1 2 ? -4 33.156 9.711 1 56.22 2 ALA B O 1
ATOM 797 N N . THR B 1 3 ? -3.141 32.625 11.57 1 75.38 3 THR B N 1
ATOM 798 C CA . THR B 1 3 ? -2.762 31.328 11.055 1 75.38 3 THR B CA 1
ATOM 799 C C . THR B 1 3 ? -3.988 30.438 10.898 1 75.38 3 THR B C 1
ATOM 801 O O . THR B 1 3 ? -4.895 30.469 11.734 1 75.38 3 THR B O 1
ATOM 804 N N . ARG B 1 4 ? -4.285 30.141 9.648 1 88.62 4 ARG B N 1
ATOM 805 C CA . ARG B 1 4 ? -5.41 29.266 9.352 1 88.62 4 ARG B CA 1
ATOM 806 C C . ARG B 1 4 ? -5.301 27.953 10.141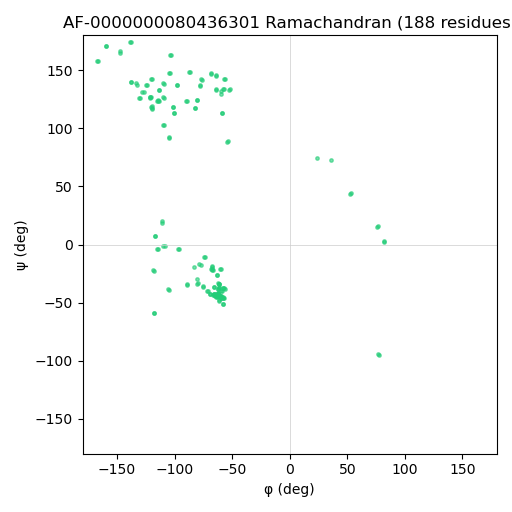 1 88.62 4 ARG B C 1
ATOM 808 O O . ARG B 1 4 ? -4.203 27.422 10.32 1 88.62 4 ARG B O 1
ATOM 815 N N . LYS B 1 5 ? -6.418 27.656 10.703 1 93.81 5 LYS B N 1
ATOM 816 C CA . LYS B 1 5 ? -6.434 26.406 11.469 1 93.81 5 LYS B CA 1
ATOM 817 C C . LYS B 1 5 ? -6.199 25.203 10.555 1 93.81 5 LYS B C 1
ATOM 819 O O . LYS B 1 5 ? -6.781 25.109 9.477 1 93.81 5 LYS B O 1
ATOM 824 N N . VAL B 1 6 ? -5.363 24.328 10.945 1 97.38 6 VAL B N 1
ATOM 825 C CA . VAL B 1 6 ? -5.027 23.141 10.188 1 97.38 6 VAL B CA 1
ATOM 826 C C . VAL B 1 6 ? -5.594 21.906 10.891 1 97.38 6 VAL B C 1
ATOM 828 O O . VAL B 1 6 ? -5.391 21.719 12.094 1 97.38 6 VAL B O 1
ATOM 831 N N . ALA B 1 7 ? -6.34 21.109 10.172 1 98.44 7 ALA B N 1
ATOM 832 C CA . ALA B 1 7 ? -6.832 19.812 10.641 1 98.44 7 ALA B CA 1
ATOM 833 C C . ALA B 1 7 ? -6.352 18.688 9.734 1 98.44 7 ALA B C 1
ATOM 835 O O . ALA B 1 7 ? -6.551 18.734 8.516 1 98.44 7 ALA B O 1
ATOM 836 N N . LEU B 1 8 ? -5.73 17.703 10.367 1 98.56 8 LEU B N 1
ATOM 837 C CA . LEU B 1 8 ? -5.23 16.562 9.609 1 98.56 8 LEU B CA 1
ATOM 838 C C . LEU B 1 8 ? -6.055 15.305 9.891 1 98.56 8 LEU B C 1
ATOM 840 O O . LEU B 1 8 ? -6.473 15.086 11.031 1 98.56 8 LEU B O 1
ATOM 844 N N . THR B 1 9 ? -6.328 14.586 8.883 1 98.69 9 THR B N 1
ATOM 845 C CA . THR B 1 9 ? -6.91 13.25 9 1 98.69 9 THR B CA 1
ATOM 846 C C . THR B 1 9 ? -5.984 12.203 8.391 1 98.69 9 THR B C 1
ATOM 848 O O . THR B 1 9 ? -5.668 12.266 7.195 1 98.69 9 THR B O 1
ATOM 851 N N . LEU B 1 10 ? -5.574 11.312 9.211 1 98.5 10 LEU B N 1
ATOM 852 C CA . LEU B 1 10 ? -4.738 10.203 8.758 1 98.5 10 LEU B CA 1
ATOM 853 C C . LEU B 1 10 ? -5.566 8.938 8.578 1 98.5 10 LEU B C 1
ATOM 855 O O . LEU B 1 10 ? -6.164 8.438 9.539 1 98.5 10 LEU B O 1
ATOM 859 N N . PHE B 1 11 ? -5.684 8.516 7.387 1 98 11 PHE B N 1
ATOM 860 C CA . PHE B 1 11 ? -6.203 7.184 7.117 1 98 11 PHE B CA 1
ATOM 861 C C . PHE B 1 11 ? -5.105 6.137 7.27 1 98 11 PHE B C 1
ATOM 863 O O . PHE B 1 11 ? -4.117 6.148 6.531 1 98 11 PHE B O 1
ATOM 870 N N . SER B 1 12 ? -5.309 5.277 8.188 1 96.06 12 SER B N 1
ATOM 871 C CA . SER B 1 12 ? -4.242 4.391 8.633 1 96.06 12 SER B CA 1
ATOM 872 C C . SER B 1 12 ? -4.754 2.971 8.844 1 96.06 12 SER B C 1
ATOM 874 O O . SER B 1 12 ? -5.922 2.68 8.578 1 96.06 12 SER B O 1
ATOM 876 N N . SER B 1 13 ? -3.783 2.109 9.125 1 91.25 13 SER B N 1
ATOM 877 C CA . SER B 1 13 ? -4.051 0.726 9.508 1 91.25 13 SER B CA 1
ATOM 878 C C . SER B 1 13 ? -3.146 0.288 10.656 1 91.25 13 SER B C 1
ATOM 880 O O . SER B 1 13 ? -1.958 0.614 10.68 1 91.25 13 SER B O 1
ATOM 882 N N . SER B 1 14 ? -3.719 -0.478 11.609 1 87.81 14 SER B N 1
ATOM 883 C CA . SER B 1 14 ? -2.939 -0.959 12.75 1 87.81 14 SER B CA 1
ATOM 884 C C . SER B 1 14 ? -1.997 -2.084 12.336 1 87.81 14 SER B C 1
ATOM 886 O O . SER B 1 14 ? -1.07 -2.426 13.07 1 87.81 14 SER B O 1
ATOM 888 N N . THR B 1 15 ? -2.184 -2.555 11.18 1 83.62 15 THR B N 1
ATOM 889 C CA . THR B 1 15 ? -1.428 -3.727 10.75 1 83.62 15 THR B CA 1
ATOM 890 C C . THR B 1 15 ? -0.423 -3.357 9.664 1 83.62 15 THR B C 1
ATOM 892 O O . THR B 1 15 ? -0.033 -4.207 8.859 1 83.62 15 THR B O 1
ATOM 895 N N . CYS B 1 16 ? -0.085 -2.152 9.547 1 88.69 16 CYS B N 1
ATOM 896 C CA . CYS B 1 16 ? 0.865 -1.716 8.531 1 88.69 16 CYS B CA 1
ATOM 897 C C . CYS B 1 16 ? 1.987 -0.891 9.148 1 88.69 16 CYS B C 1
ATOM 899 O O . CYS B 1 16 ? 1.729 0.077 9.867 1 88.69 16 CYS B O 1
ATOM 901 N N . SER B 1 17 ? 3.215 -1.175 8.844 1 88.5 17 SER B N 1
ATOM 902 C CA . SER B 1 17 ? 4.379 -0.505 9.414 1 88.5 17 SER B CA 1
ATOM 903 C C . SER B 1 17 ? 4.516 0.917 8.883 1 88.5 17 SER B C 1
ATOM 905 O O . SER B 1 17 ? 4.902 1.827 9.617 1 88.5 17 SER B O 1
ATOM 907 N N . LEU B 1 18 ? 4.258 1.114 7.586 1 90.75 18 LEU B N 1
ATOM 908 C CA . LEU B 1 18 ? 4.293 2.451 7.004 1 90.75 18 LEU B CA 1
ATOM 909 C C . LEU B 1 18 ? 3.322 3.383 7.723 1 90.75 18 LEU B C 1
ATOM 911 O O . LEU B 1 18 ? 3.611 4.566 7.902 1 90.75 18 LEU B O 1
ATOM 915 N N . CYS B 1 19 ? 2.234 2.785 8.062 1 95 19 CYS B N 1
ATOM 916 C CA . CYS B 1 19 ? 1.234 3.562 8.781 1 95 19 CYS B CA 1
ATOM 917 C C . CYS B 1 19 ? 1.742 3.953 10.164 1 95 19 CYS B C 1
ATOM 919 O O . CYS B 1 19 ? 1.533 5.082 10.609 1 95 19 CYS B O 1
ATOM 921 N N . THR B 1 20 ? 2.352 3.055 10.828 1 94.38 20 THR B N 1
ATOM 922 C CA . THR B 1 20 ? 2.934 3.342 12.133 1 94.38 20 THR B CA 1
ATOM 923 C C . THR B 1 20 ? 3.984 4.445 12.031 1 94.38 20 THR B C 1
ATOM 925 O O . THR B 1 20 ? 3.971 5.398 12.805 1 94.38 20 THR B O 1
ATOM 928 N N . THR B 1 21 ? 4.785 4.32 11.086 1 94.88 21 THR B N 1
ATOM 929 C CA . THR B 1 21 ? 5.832 5.312 10.867 1 94.88 21 THR B CA 1
ATOM 930 C C . THR B 1 21 ? 5.23 6.676 10.539 1 94.88 21 THR B C 1
ATOM 932 O O . THR B 1 21 ? 5.66 7.699 11.078 1 94.88 21 THR B O 1
ATOM 935 N N . ALA B 1 22 ? 4.266 6.637 9.664 1 97 22 ALA B N 1
ATOM 936 C CA . ALA B 1 22 ? 3.598 7.879 9.281 1 97 22 ALA B CA 1
ATOM 937 C C . ALA B 1 22 ? 2.998 8.57 10.5 1 97 22 ALA B C 1
ATOM 939 O O . ALA B 1 22 ? 3.166 9.781 10.68 1 97 22 ALA B O 1
ATOM 940 N N . ARG B 1 23 ? 2.338 7.793 11.297 1 97.62 23 ARG B N 1
ATOM 941 C CA . ARG B 1 23 ? 1.735 8.352 12.508 1 97.62 23 ARG B CA 1
ATOM 942 C C . ARG B 1 23 ? 2.797 8.961 13.414 1 97.62 23 ARG B C 1
ATOM 944 O O . ARG B 1 23 ? 2.611 10.062 13.938 1 97.62 23 ARG B O 1
ATOM 951 N N . GLU B 1 24 ? 3.848 8.312 13.586 1 98 24 GLU B N 1
ATOM 952 C CA . GLU B 1 24 ? 4.938 8.812 14.422 1 98 24 GLU B CA 1
ATOM 953 C C . GLU B 1 24 ? 5.492 10.125 13.875 1 98 24 GLU B C 1
ATOM 955 O O . GLU B 1 24 ? 5.75 11.055 14.633 1 98 24 GLU B O 1
ATOM 960 N N . ASN B 1 25 ? 5.691 10.156 12.57 1 98.31 25 ASN B N 1
ATOM 961 C CA . ASN B 1 25 ? 6.168 11.383 11.938 1 98.31 25 ASN B CA 1
ATOM 962 C C . ASN B 1 25 ? 5.203 12.547 12.172 1 98.31 25 ASN B C 1
ATOM 964 O O . ASN B 1 25 ? 5.633 13.656 12.477 1 98.31 25 ASN B O 1
ATOM 968 N N . ILE B 1 26 ? 3.959 12.297 12.016 1 98.62 26 ILE B N 1
ATOM 969 C CA . ILE B 1 26 ? 2.943 13.328 12.18 1 98.62 26 ILE B CA 1
ATOM 970 C C . ILE B 1 26 ? 2.959 13.844 13.617 1 98.62 26 ILE B C 1
ATOM 972 O O . ILE B 1 26 ? 2.883 15.055 13.844 1 98.62 26 ILE B O 1
ATOM 976 N N . LEU B 1 27 ? 3.09 12.961 14.555 1 98.5 27 LEU B N 1
ATOM 977 C CA . LEU B 1 27 ? 3.115 13.344 15.961 1 98.5 27 LEU B CA 1
ATOM 978 C C . LEU B 1 27 ? 4.355 14.172 16.281 1 98.5 27 LEU B C 1
ATOM 980 O O . LEU B 1 27 ? 4.293 15.109 17.062 1 98.5 27 LEU B O 1
ATOM 984 N N . ARG B 1 28 ? 5.406 13.828 15.656 1 98.5 28 ARG B N 1
ATOM 985 C CA . ARG B 1 28 ? 6.613 14.633 15.836 1 98.5 28 ARG B CA 1
ATOM 986 C C . ARG B 1 28 ? 6.422 16.031 15.273 1 98.5 28 ARG B C 1
ATOM 988 O O . ARG B 1 28 ? 6.875 17.016 15.867 1 98.5 28 ARG B O 1
ATOM 995 N N . VAL B 1 29 ? 5.812 16.094 14.117 1 98.44 29 VAL B N 1
ATOM 996 C CA . VAL B 1 29 ? 5.535 17.391 13.5 1 98.44 29 VAL B CA 1
ATOM 997 C C . VAL B 1 29 ? 4.617 18.203 14.406 1 98.44 29 VAL B C 1
ATOM 999 O O . VAL B 1 29 ? 4.766 19.422 14.516 1 98.44 29 VAL B O 1
ATOM 1002 N N . GLN B 1 30 ? 3.689 17.484 15.039 1 97.88 30 GLN B N 1
ATOM 1003 C CA . GLN B 1 30 ? 2.725 18.156 15.906 1 97.88 30 GLN B CA 1
ATOM 1004 C C . GLN B 1 30 ? 3.424 18.875 17.047 1 97.88 30 GLN B C 1
ATOM 1006 O O . GLN B 1 30 ? 2.885 19.844 17.594 1 97.88 30 GLN B O 1
ATOM 1011 N N . GLN B 1 31 ? 4.594 18.516 17.375 1 97.62 31 GLN B N 1
ATOM 1012 C CA . GLN B 1 31 ? 5.391 19.156 18.406 1 97.62 31 GLN B CA 1
ATOM 1013 C C . GLN B 1 31 ? 5.996 20.469 17.906 1 97.62 31 GLN B C 1
ATOM 1015 O O . GLN B 1 31 ? 6.422 21.297 18.703 1 97.62 31 GLN B O 1
ATOM 1020 N N . LYS B 1 32 ? 6.027 20.641 16.641 1 96.44 32 LYS B N 1
ATOM 1021 C CA . LYS B 1 32 ? 6.691 21.797 16.047 1 96.44 32 LYS B CA 1
ATOM 1022 C C . LYS B 1 32 ? 5.672 22.812 15.547 1 96.44 32 LYS B C 1
ATOM 1024 O O . LYS B 1 32 ? 5.926 24.016 15.578 1 96.44 32 LYS B O 1
ATOM 1029 N N . VAL B 1 33 ? 4.59 22.281 14.992 1 95.5 33 VAL B N 1
ATOM 1030 C CA . VAL B 1 33 ? 3.533 23.125 14.445 1 95.5 33 VAL B CA 1
ATOM 1031 C C . VAL B 1 33 ? 2.172 22.641 14.93 1 95.5 33 VAL B C 1
ATOM 1033 O O . VAL B 1 33 ? 1.907 21.438 14.945 1 95.5 33 VAL B O 1
ATOM 1036 N N . PRO B 1 34 ? 1.34 23.531 15.289 1 94.81 34 PRO B N 1
ATOM 1037 C CA . PRO B 1 34 ? 0.041 23.141 15.852 1 94.81 34 PRO B CA 1
ATOM 1038 C C . PRO B 1 34 ? -0.954 22.703 14.781 1 94.81 34 PRO B C 1
ATOM 1040 O O . PRO B 1 34 ? -1.044 23.312 13.719 1 94.81 34 PRO B O 1
ATOM 1043 N N . PHE B 1 35 ? -1.672 21.641 15.055 1 98 35 PHE B N 1
ATOM 1044 C CA . PHE B 1 35 ? -2.803 21.172 14.266 1 98 35 PHE B CA 1
ATOM 1045 C C . PHE B 1 35 ? -3.592 20.109 15.023 1 98 35 PHE B C 1
ATOM 1047 O O . PHE B 1 35 ? -3.096 19.531 15.992 1 98 35 PHE B O 1
ATOM 1054 N N . SER B 1 36 ? -4.844 19.953 14.617 1 98.19 36 SER B N 1
ATOM 1055 C CA . SER B 1 36 ? -5.617 18.812 15.125 1 98.19 36 SER B CA 1
ATOM 1056 C C . SER B 1 36 ? -5.402 17.578 14.273 1 98.19 36 SER B C 1
ATOM 1058 O O . SER B 1 36 ? -5.117 17.672 13.078 1 98.19 36 SER B O 1
ATOM 1060 N N . LEU B 1 37 ? -5.469 16.438 14.93 1 98.56 37 LEU B N 1
ATOM 1061 C CA . LEU B 1 37 ? -5.242 15.172 14.234 1 98.56 37 LEU B CA 1
ATOM 1062 C C . LEU B 1 37 ? -6.359 14.18 14.539 1 98.56 37 LEU B C 1
ATOM 1064 O O . LEU B 1 37 ? -6.711 13.969 15.695 1 98.56 37 LEU B O 1
ATOM 1068 N N . LYS B 1 38 ? -6.914 13.711 13.516 1 98.19 38 LYS B N 1
ATOM 1069 C CA . LYS B 1 38 ? -7.816 12.562 13.57 1 98.19 38 LYS B CA 1
ATOM 1070 C C . LYS B 1 38 ? -7.219 11.359 12.844 1 98.19 38 LYS B C 1
ATOM 1072 O O . LYS B 1 38 ? -6.676 11.492 11.75 1 98.19 38 LYS B O 1
ATOM 1077 N N . VAL B 1 39 ? -7.277 10.188 13.484 1 97.75 39 VAL B N 1
ATOM 1078 C CA . VAL B 1 39 ? -6.773 8.961 12.867 1 97.75 39 VAL B CA 1
ATOM 1079 C C . VAL B 1 39 ? -7.926 7.988 12.633 1 97.75 39 VAL B C 1
ATOM 1081 O O . VAL B 1 39 ? -8.688 7.684 13.555 1 97.75 39 VAL B O 1
ATOM 1084 N N . LEU B 1 40 ? -8.039 7.625 11.438 1 97.19 40 LEU B N 1
ATOM 1085 C CA . LEU B 1 40 ? -9.07 6.66 11.07 1 97.19 40 LEU B CA 1
ATOM 1086 C C . LEU B 1 40 ? -8.445 5.355 10.594 1 97.19 40 LEU B C 1
ATOM 1088 O O . LEU B 1 40 ? -7.625 5.355 9.672 1 97.19 40 LEU B O 1
ATOM 1092 N N . ASP B 1 41 ? -8.836 4.316 11.242 1 96.44 41 ASP B N 1
ATOM 1093 C CA . ASP B 1 41 ? -8.43 2.992 10.781 1 96.44 41 ASP B CA 1
ATOM 1094 C C . ASP B 1 41 ? -9.312 2.52 9.633 1 96.44 41 ASP B C 1
ATOM 1096 O O . ASP B 1 41 ? -10.531 2.41 9.781 1 96.44 41 ASP B O 1
ATOM 1100 N N . ILE B 1 42 ? -8.703 2.199 8.555 1 94.56 42 ILE B N 1
ATOM 1101 C CA . ILE B 1 42 ? -9.43 1.918 7.328 1 94.56 42 ILE B CA 1
ATOM 1102 C C . ILE B 1 42 ? -10.242 0.635 7.488 1 94.56 42 ILE B C 1
ATOM 1104 O O . ILE B 1 42 ? -11.172 0.381 6.723 1 94.56 42 ILE B O 1
ATOM 1108 N N . HIS B 1 43 ? -9.891 -0.246 8.508 1 91.69 43 HIS B N 1
ATOM 1109 C CA . HIS B 1 43 ? -10.555 -1.532 8.672 1 91.69 43 HIS B CA 1
ATOM 1110 C C . HIS B 1 43 ? -11.664 -1.447 9.711 1 91.69 43 HIS B C 1
ATOM 1112 O O . HIS B 1 43 ? -12.398 -2.414 9.922 1 91.69 43 HIS B O 1
ATOM 1118 N N . LYS B 1 44 ? -11.773 -0.308 10.32 1 94.25 44 LYS B N 1
ATOM 1119 C CA . LYS B 1 44 ? -12.758 -0.171 11.391 1 94.25 44 LYS B CA 1
ATOM 1120 C C . LYS B 1 44 ? -13.984 0.598 10.914 1 94.25 44 LYS B C 1
ATOM 1122 O O . LYS B 1 44 ? -13.914 1.35 9.938 1 94.25 44 LYS B O 1
ATOM 1127 N N . GLU B 1 45 ? -15.016 0.481 11.656 1 92.94 45 GLU B N 1
ATOM 1128 C CA . GLU B 1 45 ? -16.297 1.08 11.305 1 92.94 45 GLU B CA 1
ATOM 1129 C C . GLU B 1 45 ? -16.234 2.604 11.367 1 92.94 45 GLU B C 1
ATOM 1131 O O . GLU B 1 45 ? -17.031 3.291 10.711 1 92.94 45 GLU B O 1
ATOM 1136 N N . GLU B 1 46 ? -15.305 3.09 12.078 1 93 46 GLU B N 1
ATOM 1137 C CA . GLU B 1 46 ? -15.188 4.535 12.227 1 93 46 GLU B CA 1
ATOM 1138 C C . GLU B 1 46 ? -14.781 5.195 10.906 1 93 46 GLU B C 1
ATOM 1140 O O . GLU B 1 46 ? -15 6.391 10.719 1 93 46 GLU B O 1
ATOM 1145 N N . CYS B 1 47 ? -14.219 4.48 10.031 1 94.56 47 CYS B N 1
ATOM 1146 C CA . CYS B 1 47 ? -13.852 5 8.719 1 94.56 47 CYS B CA 1
ATOM 1147 C C . CYS B 1 47 ? -14.992 4.812 7.723 1 94.56 47 CYS B C 1
ATOM 1149 O O . CYS B 1 47 ? -15.461 3.695 7.516 1 94.56 47 CYS B O 1
ATOM 1151 N N . PRO B 1 48 ? -15.375 5.918 7.16 1 95.06 48 PRO B N 1
ATOM 1152 C CA . PRO B 1 48 ? -16.422 5.797 6.137 1 95.06 48 PRO B CA 1
ATOM 1153 C C . PRO B 1 48 ? -16.031 4.852 5.004 1 95.06 48 PRO B C 1
ATOM 1155 O O . PRO B 1 48 ? -14.867 4.832 4.586 1 95.06 48 PRO B O 1
ATOM 1158 N N . LYS B 1 49 ? -16.984 4.078 4.484 1 94.69 49 LYS B N 1
ATOM 1159 C CA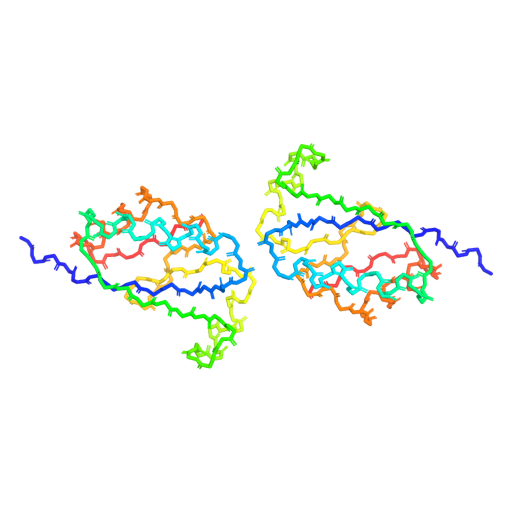 . LYS B 1 49 ? -16.781 3.051 3.467 1 94.69 49 LYS B CA 1
ATOM 1160 C C . LYS B 1 49 ? -16.141 3.641 2.213 1 94.69 49 LYS B C 1
ATOM 1162 O O . LYS B 1 49 ? -15.297 3.002 1.582 1 94.69 49 LYS B O 1
ATOM 1167 N N . GLU B 1 50 ? -16.547 4.801 1.903 1 95.44 50 GLU B N 1
ATOM 1168 C CA . GLU B 1 50 ? -16.031 5.457 0.71 1 95.44 50 GLU B CA 1
ATOM 1169 C C . GLU B 1 50 ? -14.516 5.621 0.795 1 95.44 50 GLU B C 1
ATOM 1171 O O . GLU B 1 50 ? -13.812 5.457 -0.203 1 95.44 50 GLU B O 1
ATOM 1176 N N . PHE B 1 51 ? -13.977 5.953 1.952 1 94.81 51 PHE B N 1
ATOM 1177 C CA . PHE B 1 51 ? -12.539 6.137 2.143 1 94.81 51 PHE B CA 1
ATOM 1178 C C . PHE B 1 51 ? -11.828 4.789 2.197 1 94.81 51 PHE B C 1
ATOM 1180 O O . PHE B 1 51 ? -10.711 4.652 1.699 1 94.81 51 PHE B O 1
ATOM 1187 N N . ARG B 1 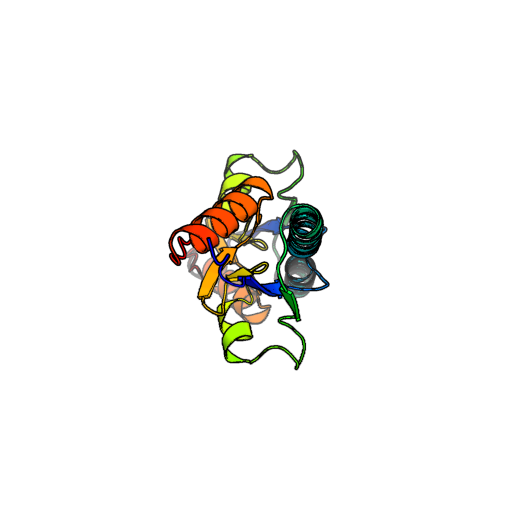52 ? -12.516 3.871 2.791 1 93.94 52 ARG B N 1
ATOM 1188 C CA . ARG B 1 52 ? -11.945 2.529 2.838 1 93.94 52 ARG B CA 1
ATOM 1189 C C . ARG B 1 52 ? -11.672 2.002 1.435 1 93.94 52 ARG B C 1
ATOM 1191 O O . ARG B 1 52 ? -10.562 1.555 1.142 1 93.94 52 ARG B O 1
ATOM 1198 N N . ASP B 1 53 ? -12.703 2.09 0.604 1 93.38 53 ASP B N 1
ATOM 1199 C CA . ASP B 1 53 ? -12.586 1.583 -0.76 1 93.38 53 ASP B CA 1
ATOM 1200 C C . ASP B 1 53 ? -11.5 2.334 -1.528 1 93.38 53 ASP B C 1
ATOM 1202 O O . ASP B 1 53 ? -10.75 1.733 -2.305 1 93.38 53 ASP B O 1
ATOM 1206 N N . LYS B 1 54 ? -11.383 3.549 -1.221 1 95.5 54 LYS B N 1
ATOM 1207 C CA . LYS B 1 54 ? -10.477 4.414 -1.965 1 95.5 54 LYS B CA 1
ATOM 1208 C C . LYS B 1 54 ? -9.031 4.234 -1.496 1 95.5 54 LYS B C 1
ATOM 1210 O O . LYS B 1 54 ? -8.102 4.266 -2.305 1 95.5 54 LYS B O 1
ATOM 1215 N N . TYR B 1 55 ? -8.844 3.965 -0.191 1 96 55 TYR B N 1
ATOM 1216 C CA . TYR B 1 55 ? -7.504 4.117 0.366 1 96 55 TYR B CA 1
ATOM 1217 C C . TYR B 1 55 ? -6.969 2.779 0.861 1 96 55 TYR B C 1
ATOM 1219 O O . TYR B 1 55 ? -5.844 2.703 1.362 1 96 55 TYR B O 1
ATOM 1227 N N . ILE B 1 56 ? -7.656 1.719 0.607 1 91.69 56 ILE B N 1
ATOM 1228 C CA . ILE B 1 56 ? -7.355 0.433 1.229 1 91.69 56 ILE B CA 1
ATOM 1229 C C . ILE B 1 56 ? -5.965 -0.03 0.808 1 91.69 56 ILE B C 1
ATOM 1231 O O . ILE B 1 56 ? -5.254 -0.666 1.589 1 91.69 56 ILE B O 1
ATOM 1235 N N . PHE B 1 57 ? -5.504 0.375 -0.298 1 92 57 PHE B N 1
ATOM 1236 C CA . PHE B 1 57 ? -4.211 -0.11 -0.766 1 92 57 PHE B CA 1
ATOM 1237 C C . PHE B 1 57 ? -3.16 0.99 -0.687 1 92 57 PHE B C 1
ATOM 1239 O O . PHE B 1 57 ? -1.975 0.739 -0.91 1 92 57 PHE B O 1
ATOM 1246 N N . ASP B 1 58 ? -3.607 2.176 -0.25 1 94.06 58 ASP B N 1
ATOM 1247 C CA . ASP B 1 58 ? -2.711 3.32 -0.385 1 94.06 58 ASP B CA 1
ATOM 1248 C C . ASP B 1 58 ? -2.297 3.859 0.982 1 94.06 58 ASP B C 1
ATOM 1250 O O . ASP B 1 58 ? -1.451 4.75 1.073 1 94.06 58 ASP B O 1
ATOM 1254 N N . VAL B 1 59 ? -2.832 3.299 2.006 1 94.62 59 VAL B N 1
ATOM 1255 C CA . VAL B 1 59 ? -2.527 3.809 3.338 1 94.62 59 VAL B CA 1
ATOM 1256 C C . VAL B 1 59 ? -1.044 3.611 3.641 1 94.62 59 VAL B C 1
ATOM 1258 O O . VAL B 1 59 ? -0.432 2.648 3.174 1 94.62 59 VAL B O 1
ATOM 1261 N N . PRO B 1 60 ? -0.576 4.609 4.371 1 96.81 60 PRO B N 1
ATOM 1262 C CA . PRO B 1 60 ? -1.207 5.766 5.012 1 96.81 60 PRO B CA 1
ATOM 1263 C C . PRO B 1 60 ? -1.548 6.875 4.016 1 96.81 60 PRO B C 1
ATOM 1265 O O . PRO B 1 60 ? -0.786 7.121 3.078 1 96.81 60 PRO B O 1
ATOM 1268 N N . VAL B 1 61 ? -2.707 7.52 4.242 1 97.94 61 VAL B N 1
ATOM 1269 C CA . VAL B 1 61 ? -3.152 8.664 3.457 1 97.94 61 VAL B CA 1
ATOM 1270 C C . VAL B 1 61 ? -3.449 9.844 4.383 1 97.94 61 VAL B C 1
ATOM 1272 O O . VAL B 1 61 ? -4.047 9.672 5.445 1 97.94 61 VAL B O 1
ATOM 1275 N N . LEU B 1 62 ? -3.033 10.992 3.975 1 98.56 62 LEU B N 1
ATOM 1276 C CA . LEU B 1 62 ? -3.188 12.172 4.816 1 98.56 62 LEU B CA 1
ATOM 1277 C C . LEU B 1 62 ? -4.016 13.242 4.109 1 98.56 62 LEU B C 1
ATOM 1279 O O . LEU B 1 62 ? -3.721 13.609 2.967 1 98.56 62 LEU B O 1
ATOM 1283 N N . HIS B 1 63 ? -4.988 13.664 4.762 1 98.38 63 HIS B N 1
ATOM 1284 C CA . HIS B 1 63 ? -5.781 14.812 4.344 1 98.38 63 HIS B CA 1
ATOM 1285 C C . HIS B 1 63 ? -5.453 16.047 5.184 1 98.38 63 HIS B C 1
ATOM 1287 O O . HIS B 1 63 ? -5.137 15.922 6.371 1 98.38 63 HIS B O 1
ATOM 1293 N N . MET B 1 64 ? -5.535 17.141 4.586 1 98.19 64 MET B N 1
ATOM 1294 C CA . MET B 1 64 ? -5.5 18.422 5.273 1 98.19 64 MET B CA 1
ATOM 1295 C C . MET B 1 64 ? -6.785 19.203 5.023 1 98.19 64 MET B C 1
ATOM 1297 O O . MET B 1 64 ? -7.133 19.5 3.877 1 98.19 64 MET B O 1
ATOM 1301 N N . ASN B 1 65 ? -7.508 19.438 6.156 1 97.5 65 ASN B N 1
ATOM 1302 C CA . ASN B 1 65 ? -8.797 20.125 6.059 1 97.5 65 ASN B CA 1
ATOM 1303 C C . ASN B 1 65 ? -9.711 19.453 5.039 1 97.5 65 ASN B C 1
ATOM 1305 O O . ASN B 1 65 ? -10.281 20.109 4.172 1 97.5 65 ASN B O 1
ATOM 1309 N N . ASP B 1 66 ? -9.727 18.172 5.082 1 96.56 66 ASP B N 1
ATOM 1310 C CA . ASP B 1 66 ? -10.656 17.281 4.379 1 96.56 66 ASP B CA 1
ATOM 1311 C C . ASP B 1 66 ? -10.281 17.156 2.902 1 96.56 66 ASP B C 1
ATOM 1313 O O . ASP B 1 66 ? -11.086 16.703 2.09 1 96.56 66 ASP B O 1
ATOM 1317 N N . LYS B 1 67 ? -9.07 17.562 2.598 1 96.88 67 LYS B N 1
ATOM 1318 C CA . LYS B 1 67 ? -8.562 17.422 1.236 1 96.88 67 LYS B CA 1
ATOM 1319 C C . LYS B 1 67 ? -7.301 16.562 1.208 1 96.88 67 LYS B C 1
ATOM 1321 O O . LYS B 1 67 ? -6.449 16.672 2.092 1 96.88 67 LYS B O 1
ATOM 1326 N N . PHE B 1 68 ? -7.234 15.789 0.183 1 97.88 68 PHE B N 1
ATOM 1327 C CA . PHE B 1 68 ? -6.055 14.953 0.021 1 97.88 68 PHE B CA 1
ATOM 1328 C C . PHE B 1 68 ? -4.789 15.797 -0.007 1 97.88 68 PHE B C 1
ATOM 1330 O O . PHE B 1 68 ? -4.719 16.797 -0.722 1 97.88 68 PHE B O 1
ATOM 1337 N N . LEU B 1 69 ? -3.771 15.328 0.777 1 98.25 69 LEU B N 1
ATOM 1338 C CA . LEU B 1 69 ? -2.5 16.047 0.816 1 98.25 69 LEU B CA 1
ATOM 1339 C C . LEU B 1 69 ? -1.366 15.164 0.304 1 98.25 69 LEU B C 1
ATOM 1341 O O . LEU B 1 69 ? -0.657 15.539 -0.632 1 98.25 69 LEU B O 1
ATOM 1345 N N . MET B 1 70 ? -1.135 14.016 0.944 1 97.88 70 MET B N 1
ATOM 1346 C CA . MET B 1 70 ? -0.077 13.086 0.56 1 97.88 70 MET B CA 1
ATOM 1347 C C . MET B 1 70 ? -0.355 11.688 1.108 1 97.88 70 MET B C 1
ATOM 1349 O O . MET B 1 70 ? -1.319 11.484 1.851 1 97.88 70 MET B O 1
ATOM 1353 N N . GLN B 1 71 ? 0.501 10.68 0.627 1 96.94 71 GLN B N 1
ATOM 1354 C CA . GLN B 1 71 ? 0.31 9.297 1.065 1 96.94 71 GLN B CA 1
ATOM 1355 C C . GLN B 1 71 ? 1.641 8.562 1.145 1 96.94 71 GLN B C 1
ATOM 1357 O O . GLN B 1 71 ? 2.676 9.086 0.734 1 96.94 71 GLN B O 1
ATOM 1362 N N . HIS B 1 72 ? 1.646 7.441 1.771 1 93.88 72 HIS B N 1
ATOM 1363 C CA . HIS B 1 72 ? 2.756 6.5 1.878 1 93.88 72 HIS B CA 1
ATOM 1364 C C . HIS B 1 72 ? 3.799 6.992 2.879 1 93.88 72 HIS B C 1
ATOM 1366 O O . HIS B 1 72 ? 3.654 6.777 4.086 1 93.88 72 HIS B O 1
ATOM 1372 N N . ARG B 1 73 ? 4.816 7.648 2.609 1 91.75 73 ARG B N 1
ATOM 1373 C CA . ARG B 1 73 ? 5.949 7.949 3.482 1 91.75 73 ARG B CA 1
ATOM 1374 C C . ARG B 1 73 ? 5.629 9.117 4.41 1 91.75 73 ARG B C 1
ATOM 1376 O O . ARG B 1 73 ? 6.156 9.195 5.52 1 91.75 73 ARG B O 1
ATOM 1383 N N . ILE B 1 74 ? 4.902 10.023 4.195 1 96.56 74 ILE B N 1
ATOM 1384 C CA . ILE B 1 74 ? 4.547 11.242 4.922 1 96.56 74 ILE B CA 1
ATOM 1385 C C . ILE B 1 74 ? 5.77 11.781 5.66 1 96.56 74 ILE B C 1
ATOM 1387 O O . ILE B 1 74 ? 5.824 11.75 6.891 1 96.56 74 ILE B O 1
ATOM 1391 N N . PRO B 1 75 ? 6.711 12.344 4.871 1 96.94 75 PRO B N 1
ATOM 1392 C CA . PRO B 1 75 ? 7.922 12.867 5.5 1 96.94 75 PRO B CA 1
ATOM 1393 C C . PRO B 1 75 ? 7.652 14.094 6.367 1 96.94 75 PRO B C 1
ATOM 1395 O O . PRO B 1 75 ? 6.828 14.938 6.008 1 96.94 75 PRO B O 1
ATOM 1398 N N . GLU B 1 76 ? 8.43 14.203 7.43 1 97.88 76 GLU B N 1
ATOM 1399 C CA . GLU B 1 76 ? 8.219 15.297 8.367 1 97.88 76 GLU B CA 1
ATOM 1400 C C . GLU B 1 76 ? 8.422 16.656 7.688 1 97.88 76 GLU B C 1
ATOM 1402 O O . GLU B 1 76 ? 7.578 17.547 7.812 1 97.88 76 GLU B O 1
ATOM 1407 N N . GLU B 1 77 ? 9.5 16.75 6.969 1 97.06 77 GLU B N 1
ATOM 1408 C CA . GLU B 1 77 ? 9.836 18.047 6.355 1 97.06 77 GLU B CA 1
ATOM 1409 C C . GLU B 1 77 ? 8.781 18.453 5.332 1 97.06 77 GLU B C 1
ATOM 1411 O O . GLU B 1 77 ? 8.391 19.625 5.277 1 97.06 77 GLU B O 1
ATOM 1416 N N . SER B 1 78 ? 8.352 17.516 4.539 1 97.12 78 SER B N 1
ATOM 1417 C CA . SER B 1 78 ? 7.32 17.797 3.545 1 97.12 78 SER B CA 1
ATOM 1418 C C . SER B 1 78 ? 6.016 18.219 4.207 1 97.12 78 SER B C 1
ATOM 1420 O O . SER B 1 78 ? 5.328 19.125 3.715 1 97.12 78 SER B O 1
ATOM 1422 N N . LEU B 1 79 ? 5.691 17.609 5.316 1 97.81 79 LEU B N 1
ATOM 1423 C CA . LEU B 1 79 ? 4.461 17.922 6.031 1 97.81 79 LEU B CA 1
ATOM 1424 C C . LEU B 1 79 ? 4.535 19.328 6.645 1 97.81 79 LEU B C 1
ATOM 1426 O O . LEU B 1 79 ? 3.588 20.109 6.535 1 97.81 79 LEU B O 1
ATOM 1430 N N . ILE B 1 80 ? 5.656 19.672 7.219 1 97.19 80 ILE B N 1
ATOM 1431 C CA . ILE B 1 80 ? 5.848 20.984 7.816 1 97.19 80 ILE B CA 1
ATOM 1432 C C . ILE B 1 80 ? 5.703 22.062 6.742 1 97.19 80 ILE B C 1
ATOM 1434 O O . ILE B 1 80 ? 5 23.047 6.941 1 97.19 80 ILE B O 1
ATOM 1438 N N . GLU B 1 81 ? 6.344 21.75 5.621 1 96.62 81 GLU B N 1
ATOM 1439 C CA . GLU B 1 81 ? 6.27 22.688 4.512 1 96.62 81 GLU B CA 1
ATOM 1440 C C . GLU B 1 81 ? 4.832 22.875 4.031 1 96.62 81 GLU B C 1
ATOM 1442 O O . GLU B 1 81 ? 4.398 23.984 3.754 1 96.62 81 GLU B O 1
ATOM 1447 N N . ALA B 1 82 ? 4.16 21.812 3.92 1 97.12 82 ALA B N 1
ATOM 1448 C CA . ALA B 1 82 ? 2.775 21.859 3.459 1 97.12 82 ALA B CA 1
ATOM 1449 C C . ALA B 1 82 ? 1.9 22.656 4.43 1 97.12 82 ALA B C 1
ATOM 1451 O O . ALA B 1 82 ? 1.048 23.438 4.008 1 97.12 82 ALA B O 1
ATOM 1452 N N . ILE B 1 83 ? 2.086 22.438 5.738 1 96.69 83 ILE B N 1
ATOM 1453 C CA . ILE B 1 83 ? 1.298 23.125 6.758 1 96.69 83 ILE B CA 1
ATOM 1454 C C . ILE B 1 83 ? 1.586 24.625 6.715 1 96.69 83 ILE B C 1
ATOM 1456 O O . ILE B 1 83 ? 0.662 25.438 6.723 1 96.69 83 ILE B O 1
ATOM 1460 N N . LYS B 1 84 ? 2.855 24.938 6.578 1 95.06 84 LYS B N 1
ATOM 1461 C CA . LYS B 1 84 ? 3.24 26.344 6.539 1 95.06 84 LYS B CA 1
ATOM 1462 C C . LYS B 1 84 ? 2.664 27.031 5.305 1 95.06 84 LYS B C 1
ATOM 1464 O O . LYS B 1 84 ? 2.193 28.172 5.387 1 95.06 84 LYS B O 1
ATOM 1469 N N . LEU B 1 85 ? 2.766 26.375 4.207 1 95 85 LEU B N 1
ATOM 1470 C CA . LEU B 1 85 ? 2.201 26.922 2.977 1 95 85 LEU B CA 1
ATOM 1471 C C . LEU B 1 85 ? 0.708 27.188 3.139 1 95 85 LEU B C 1
ATOM 1473 O O . LEU B 1 85 ? 0.22 28.25 2.75 1 95 85 LEU B O 1
ATOM 1477 N N . PHE B 1 86 ? -0.002 26.281 3.689 1 96.25 86 PHE B N 1
ATOM 1478 C CA . PHE B 1 86 ? -1.439 26.422 3.891 1 96.25 86 PHE B CA 1
ATOM 1479 C C . PHE B 1 86 ? -1.742 27.578 4.832 1 96.25 86 PHE B C 1
ATOM 1481 O O . PHE B 1 86 ? -2.648 28.375 4.574 1 96.25 86 PHE B O 1
ATOM 1488 N N . GLU B 1 87 ? -0.96 27.625 5.895 1 94.31 87 GLU B N 1
ATOM 1489 C CA . GLU B 1 87 ? -1.188 28.688 6.875 1 94.31 87 GLU B CA 1
ATOM 1490 C C . GLU B 1 87 ? -0.997 30.062 6.258 1 94.31 87 GLU B C 1
ATOM 1492 O O . GLU B 1 87 ? -1.733 31 6.578 1 94.31 87 GLU B O 1
ATOM 1497 N N . SER B 1 88 ? -0.101 30.109 5.363 1 93.5 88 SER B N 1
ATOM 1498 C CA . SER B 1 88 ? 0.242 31.406 4.797 1 93.5 88 SER B CA 1
ATOM 1499 C C . SER B 1 88 ? -0.629 31.734 3.588 1 93.5 88 SER B C 1
ATOM 1501 O O . SER B 1 88 ? -0.989 32.906 3.369 1 93.5 88 SER B O 1
ATOM 1503 N N . THR B 1 89 ? -1.037 30.781 2.764 1 94.44 89 THR B N 1
ATOM 1504 C CA . THR B 1 89 ? -1.648 31.062 1.469 1 94.44 89 THR B CA 1
ATOM 1505 C C . THR B 1 89 ? -3.08 30.531 1.421 1 94.44 89 THR B C 1
ATOM 1507 O O . THR B 1 89 ? -3.877 30.953 0.583 1 94.44 89 THR B O 1
ATOM 1510 N N . GLY B 1 90 ? -3.359 29.516 2.305 1 94.12 90 GLY B N 1
ATOM 1511 C CA . GLY B 1 90 ? -4.652 28.844 2.246 1 94.12 90 GLY B CA 1
ATOM 1512 C C . GLY B 1 90 ? -4.715 27.766 1.191 1 94.12 90 GLY B C 1
ATOM 1513 O O . GLY B 1 90 ? -5.766 27.156 0.983 1 94.12 90 GLY B O 1
ATOM 1514 N N . LYS B 1 91 ? -3.584 27.594 0.56 1 94 91 LYS B N 1
ATOM 1515 C CA . LYS B 1 91 ? -3.561 26.609 -0.527 1 94 91 LYS B CA 1
ATOM 1516 C C . LYS B 1 91 ? -3.01 25.281 -0.05 1 94 91 LYS B C 1
ATOM 1518 O O . LYS B 1 91 ? -2.064 25.234 0.742 1 94 91 LYS B O 1
ATOM 1523 N N . ILE B 1 92 ? -3.686 24.203 -0.485 1 95.19 92 ILE B N 1
ATOM 1524 C CA . ILE B 1 92 ? -3.205 22.828 -0.265 1 95.19 92 ILE B CA 1
ATOM 1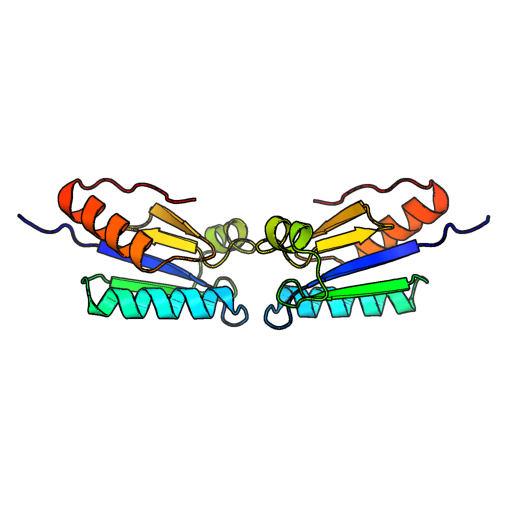525 C C . ILE B 1 92 ? -2.562 22.297 -1.544 1 95.19 92 ILE B C 1
ATOM 1527 O O . ILE B 1 92 ? -3.229 22.172 -2.572 1 95.19 92 ILE B O 1
ATOM 1531 N N . ASN B 1 93 ? -1.285 22 -1.404 1 92.56 93 ASN B N 1
ATOM 1532 C CA . ASN B 1 93 ? -0.55 21.453 -2.543 1 92.56 93 ASN B CA 1
ATOM 1533 C C . ASN B 1 93 ? -0.202 19.984 -2.334 1 92.56 93 ASN B C 1
ATOM 1535 O O . ASN B 1 93 ? 0.76 19.656 -1.636 1 92.56 93 ASN B O 1
ATOM 1539 N N . PRO B 1 94 ? -1.023 19.078 -3.045 1 90.5 94 PRO B N 1
ATOM 1540 C CA . PRO B 1 94 ? -0.734 17.656 -2.842 1 90.5 94 PRO B CA 1
ATOM 1541 C C . PRO B 1 94 ? 0.69 17.281 -3.244 1 90.5 94 PRO B C 1
ATOM 1543 O O . PRO B 1 94 ? 1.222 17.828 -4.219 1 90.5 94 PRO B O 1
ATOM 1546 N N . LYS B 1 95 ? 1.316 16.609 -2.322 1 71.12 95 LYS B N 1
ATOM 1547 C CA . LYS B 1 95 ? 2.689 16.172 -2.555 1 71.12 95 LYS B CA 1
ATOM 1548 C C . LYS B 1 95 ? 2.748 14.68 -2.857 1 71.12 95 LYS B C 1
ATOM 1550 O O . LYS B 1 95 ? 2.344 13.859 -2.031 1 71.12 95 LYS B O 1
ATOM 1555 N N . TYR B 1 96 ? 2.688 14.133 -4.148 1 63.94 96 TYR B N 1
ATOM 1556 C CA . TYR B 1 96 ? 2.807 12.711 -4.457 1 63.94 96 TYR B CA 1
ATOM 1557 C C . TYR B 1 96 ? 4.078 12.43 -5.25 1 63.94 96 TYR B C 1
ATOM 1559 O O . TYR B 1 96 ? 4.578 13.305 -5.965 1 63.94 96 TYR B O 1
#

pLDDT: mean 93.77, std 8.13, range [46.75, 98.69]

Solvent-accessible surface area (backbone atoms only — not comparable to full-atom values): 10572 Å² total; per-residue (Å²): 128,82,66,52,87,48,37,35,39,35,38,29,42,96,56,31,51,53,21,51,50,25,53,52,31,49,55,54,41,46,74,76,46,83,60,49,79,46,78,33,40,50,88,38,84,86,27,57,66,72,55,25,73,70,35,70,72,47,53,18,35,34,23,49,72,89,32,78,34,38,53,43,69,54,52,51,69,60,49,52,51,48,52,50,44,23,36,73,72,68,50,84,74,62,56,130,128,82,65,53,86,48,39,35,39,37,38,29,44,96,54,31,50,56,21,50,50,25,50,52,33,50,53,56,41,48,76,78,46,84,61,48,79,45,79,31,39,50,89,39,84,85,28,56,64,73,55,26,73,70,36,69,71,46,54,17,32,33,22,50,72,89,32,78,33,38,51,42,68,52,50,52,69,61,50,53,50,47,52,50,44,23,35,74,70,69,47,84,73,63,54,128

Sequence (192 aa):
MATRKVALTLFSSSTCSLCTTARENILRVQQKVPFSLKVLDIHKEECPKEFRDKYIFDVPVLHMNDKFLMQHRIPEESLIEAIKLFESTGKINPKYMATRKVALTLFSSSTCSLCTTARENILRVQQKVPFSLKVLDIHKEECPKEFRDKYIFDVPVLHMNDKFLMQHRIPEESLIEAIKLFESTGKINPKY

Foldseek 3Di:
DQQDAKEKEWAAAPPDPLRVQLVVLVVVLCVVDPHHYHYDYLPDPVDDVVCNVVCVPFPGWMDIPNHTAETRNNHNVSVNVQSVCCRVPVDHDHDD/DQQDAKEKEWAAAPPDVLRVQLVVLVVVLCVVDPHHYHYDYLPDPVDDVVCNVVCVPFPGWMDIPNHGAETRNNHNVSVNVQSVCCRVPVDHDHDD

Secondary structure (DSSP, 8-state):
------EEEEEE-TTBHHHHHHHHHHHHHHTTS--EEEEEETTSTTS-HHHHHHHTTT-SEEEETTEEEEETT--HHHHHHHHHHHHHH-------/------EEEEEE-TTBHHHHHHHHHHHHHHTTS--EEEEEETTSTTS-HHHHHHHTTT-SEEEETTEEEEETT--HHHHHHHHHHHHHH-------

InterPro domains:
  IPR008554 Glutaredoxin-like [PF05768] (8-84)
  IPR036249 Thioredoxin-like superfamily [SSF52833] (3-84)
  IPR052565 Glutaredoxin-like YDR286C [PTHR33558] (3-84)

Radius of gyration: 20.15 Å; Cα contacts (8 Å, |Δi|>4): 329; chains: 2; bounding box: 36×70×41 Å